Protein AF-A0A068YJ08-F1 (afdb_monomer_lite)

pLDDT: mean 81.08, std 16.93, range [32.81, 97.38]

Structure (mmCIF, N/CA/C/O backbone):
data_AF-A0A068YJ08-F1
#
_entry.id   AF-A0A068YJ08-F1
#
loop_
_atom_site.group_PDB
_atom_site.id
_atom_site.type_symbol
_atom_site.label_atom_id
_atom_site.label_alt_id
_atom_site.label_comp_id
_atom_site.label_asym_id
_atom_site.label_entity_id
_atom_site.label_seq_id
_atom_site.pdbx_PDB_ins_code
_atom_site.Cartn_x
_atom_site.Cartn_y
_atom_site.Cartn_z
_atom_site.occupancy
_atom_site.B_iso_or_equiv
_atom_site.auth_seq_id
_atom_site.auth_comp_id
_atom_site.auth_asym_id
_atom_site.auth_atom_id
_atom_site.pdbx_PDB_model_num
ATOM 1 N N . MET A 1 1 ? 74.959 -1.961 -56.468 1.00 39.06 1 MET A N 1
ATOM 2 C CA . MET A 1 1 ? 74.365 -3.214 -55.955 1.00 39.06 1 MET A CA 1
ATOM 3 C C . MET A 1 1 ? 72.930 -2.920 -55.552 1.00 39.06 1 MET A C 1
ATOM 5 O O . MET A 1 1 ? 72.727 -2.285 -54.530 1.00 39.06 1 MET A O 1
ATOM 9 N N . ALA A 1 2 ? 71.953 -3.295 -56.376 1.00 40.62 2 ALA A N 1
ATOM 10 C CA . ALA A 1 2 ? 70.537 -3.219 -56.024 1.00 40.62 2 ALA A CA 1
ATOM 11 C C . ALA A 1 2 ? 70.011 -4.655 -55.974 1.00 40.62 2 ALA A C 1
ATOM 13 O O . ALA A 1 2 ? 69.896 -5.314 -57.007 1.00 40.62 2 ALA A O 1
ATOM 14 N N . VAL A 1 3 ? 69.787 -5.169 -54.765 1.00 47.75 3 VAL A N 1
ATOM 15 C CA . VAL A 1 3 ? 69.161 -6.476 -54.558 1.00 47.75 3 VAL A CA 1
ATOM 16 C C . VAL A 1 3 ? 67.668 -6.282 -54.801 1.00 47.75 3 VAL A C 1
ATOM 18 O O . VAL A 1 3 ? 66.991 -5.590 -54.046 1.00 47.75 3 VAL A O 1
ATOM 21 N N . SER A 1 4 ? 67.183 -6.830 -55.914 1.00 45.44 4 SER A N 1
ATOM 22 C CA . SER A 1 4 ? 65.777 -6.793 -56.306 1.00 45.44 4 SER A CA 1
ATOM 23 C C . SER A 1 4 ? 64.930 -7.542 -55.276 1.00 45.44 4 SER A C 1
ATOM 25 O O . SER A 1 4 ? 64.995 -8.767 -55.170 1.00 45.44 4 SER A O 1
ATOM 27 N N . ALA A 1 5 ? 64.115 -6.805 -54.524 1.00 53.59 5 ALA A N 1
ATOM 28 C CA . ALA A 1 5 ? 63.034 -7.357 -53.722 1.00 53.59 5 ALA A CA 1
ATOM 29 C C . ALA A 1 5 ? 61.878 -7.763 -54.655 1.00 53.59 5 ALA A C 1
ATOM 31 O O . ALA A 1 5 ? 60.899 -7.043 -54.813 1.00 53.59 5 ALA A O 1
ATOM 32 N N . THR A 1 6 ? 62.006 -8.910 -55.322 1.00 50.06 6 THR A N 1
ATOM 33 C CA . THR A 1 6 ? 60.912 -9.540 -56.085 1.00 50.06 6 THR A CA 1
ATOM 34 C C . THR A 1 6 ? 60.656 -10.957 -55.590 1.00 50.06 6 THR A C 1
ATOM 36 O O . THR A 1 6 ? 60.576 -11.914 -56.350 1.00 50.06 6 THR A O 1
ATOM 39 N N . TYR A 1 7 ? 60.471 -11.092 -54.281 1.00 52.50 7 TYR A N 1
ATOM 40 C CA . TYR A 1 7 ? 59.723 -12.214 -53.733 1.00 52.50 7 TYR A CA 1
ATOM 41 C C . TYR A 1 7 ? 58.442 -11.658 -53.129 1.00 52.50 7 TYR A C 1
ATOM 43 O O . TYR A 1 7 ? 58.500 -10.806 -52.250 1.00 52.50 7 TYR A O 1
ATOM 51 N N . CYS A 1 8 ? 57.313 -12.177 -53.619 1.00 55.53 8 CYS A N 1
ATOM 52 C CA . CYS A 1 8 ? 55.936 -11.979 -53.154 1.00 55.53 8 CYS A CA 1
ATOM 53 C C . CYS A 1 8 ? 55.087 -11.085 -54.073 1.00 55.53 8 CYS A C 1
ATOM 55 O O . CYS A 1 8 ? 55.105 -9.869 -53.953 1.00 55.53 8 CYS A O 1
ATOM 57 N N . THR A 1 9 ? 54.352 -11.707 -55.012 1.00 59.88 9 THR A N 1
ATOM 58 C CA . THR A 1 9 ? 52.997 -11.303 -55.494 1.00 59.88 9 THR A CA 1
ATOM 59 C C . THR A 1 9 ? 52.553 -12.100 -56.738 1.00 59.88 9 THR A C 1
ATOM 61 O O . THR A 1 9 ? 52.100 -11.544 -57.734 1.00 59.88 9 THR A O 1
ATOM 64 N N . LYS A 1 10 ? 52.611 -13.440 -56.712 1.00 67.62 10 LYS A N 1
ATOM 65 C CA . LYS A 1 10 ? 51.926 -14.273 -57.729 1.00 67.62 10 LYS A CA 1
ATOM 66 C C . LYS A 1 10 ? 51.185 -15.452 -57.102 1.00 67.62 10 LYS A C 1
ATOM 68 O O . LYS A 1 10 ? 51.397 -16.602 -57.462 1.00 67.62 10 LYS A O 1
ATOM 73 N N . LEU A 1 11 ? 50.303 -15.164 -56.145 1.00 77.00 11 LEU A N 1
ATOM 74 C CA . LEU A 1 11 ? 49.307 -16.148 -55.716 1.00 77.00 11 LEU A CA 1
ATOM 75 C C . LEU A 1 11 ? 48.316 -16.394 -56.869 1.00 77.00 11 LEU A C 1
ATOM 77 O O . LEU A 1 11 ? 47.811 -15.410 -57.427 1.00 77.00 11 LEU A O 1
ATOM 81 N N . PRO A 1 12 ? 48.027 -17.659 -57.225 1.00 89.62 12 PRO A N 1
ATOM 82 C CA . PRO A 1 12 ? 47.014 -17.988 -58.218 1.00 89.62 12 PRO A CA 1
ATOM 83 C C . PRO A 1 12 ? 45.648 -17.395 -57.856 1.00 89.62 12 PRO A C 1
ATOM 85 O O . PRO A 1 12 ? 45.291 -17.298 -56.679 1.00 89.62 12 PRO A O 1
ATOM 88 N N . ASN A 1 13 ? 44.855 -17.036 -58.866 1.00 88.44 13 ASN A N 1
ATOM 89 C CA . ASN A 1 13 ? 43.558 -16.378 -58.664 1.00 88.44 13 ASN A CA 1
ATOM 90 C C . ASN A 1 13 ? 42.593 -17.202 -57.792 1.00 88.44 13 ASN A C 1
ATOM 92 O O . ASN A 1 13 ? 41.849 -16.618 -57.007 1.00 88.44 13 ASN A O 1
ATOM 96 N N . TYR A 1 14 ? 42.654 -18.539 -57.852 1.00 88.44 14 TYR A N 1
ATOM 97 C CA . TYR A 1 14 ? 41.832 -19.403 -56.998 1.00 88.44 14 TYR A CA 1
ATOM 98 C C . TYR A 1 14 ? 42.202 -19.278 -55.510 1.00 88.44 14 TYR A C 1
ATOM 100 O O . TYR A 1 14 ? 41.317 -19.281 -54.663 1.00 88.44 14 TYR A O 1
ATOM 108 N N . VAL A 1 15 ? 43.485 -19.082 -55.178 1.00 90.12 15 VAL A N 1
ATOM 109 C CA . VAL A 1 15 ? 43.927 -18.889 -53.786 1.00 90.12 15 VAL A CA 1
ATOM 110 C C . VAL A 1 15 ? 43.448 -17.540 -53.254 1.00 90.12 15 VAL A C 1
ATOM 112 O O . VAL A 1 15 ? 42.961 -17.458 -52.130 1.00 90.12 15 VAL A O 1
ATOM 115 N N . LYS A 1 16 ? 43.511 -16.487 -54.078 1.00 87.88 16 LYS A N 1
ATOM 116 C CA . LYS A 1 16 ? 42.969 -15.164 -53.723 1.00 87.88 16 LYS A CA 1
ATOM 117 C C . LYS A 1 16 ? 41.456 -15.217 -53.483 1.00 87.88 16 LYS A C 1
ATOM 119 O O . LYS A 1 16 ? 40.979 -14.615 -52.526 1.00 87.88 16 LYS A O 1
ATOM 124 N N . LEU A 1 17 ? 40.722 -15.965 -54.311 1.00 90.94 17 LEU A N 1
ATOM 125 C CA . LEU A 1 17 ? 39.280 -16.165 -54.156 1.00 90.94 17 LEU A CA 1
ATOM 126 C C . LEU A 1 17 ? 38.943 -16.923 -52.863 1.00 90.94 17 LEU A C 1
ATOM 128 O O . LEU A 1 17 ? 38.042 -16.515 -52.138 1.00 90.94 17 LEU A O 1
ATOM 132 N N . ILE A 1 18 ? 39.694 -17.980 -52.539 1.00 93.31 18 ILE A N 1
ATOM 133 C CA . ILE A 1 18 ? 39.517 -18.744 -51.293 1.00 93.31 18 ILE A CA 1
ATOM 134 C C . ILE A 1 18 ? 39.750 -17.855 -50.065 1.00 93.31 18 ILE A C 1
ATOM 136 O O . ILE A 1 18 ? 38.944 -17.875 -49.137 1.00 93.31 18 ILE A O 1
ATOM 140 N N . LEU A 1 19 ? 40.810 -17.041 -50.063 1.00 90.56 19 LEU A N 1
ATOM 141 C CA . LEU A 1 19 ? 41.100 -16.121 -48.959 1.00 90.56 19 LEU A CA 1
ATOM 142 C C . LEU A 1 19 ? 40.015 -15.045 -48.798 1.00 90.56 19 LEU A C 1
ATOM 144 O O . LEU A 1 19 ? 39.627 -14.738 -47.672 1.00 90.56 19 LEU A O 1
ATOM 148 N N . LEU A 1 20 ? 39.482 -14.517 -49.905 1.00 91.94 20 LEU A N 1
ATOM 149 C CA . LEU A 1 20 ? 38.362 -13.574 -49.877 1.00 91.94 20 LEU A CA 1
ATOM 150 C C . LEU A 1 20 ? 37.112 -14.221 -49.259 1.00 91.94 20 LEU A C 1
ATOM 152 O O . LEU A 1 20 ? 36.508 -13.648 -48.355 1.00 91.94 20 LEU A O 1
ATOM 156 N N . LEU A 1 21 ? 36.757 -15.434 -49.692 1.00 94.81 21 LEU A N 1
ATOM 157 C CA . LEU A 1 21 ? 35.603 -16.166 -49.164 1.00 94.81 21 LEU A CA 1
ATOM 158 C C . LEU A 1 21 ? 35.763 -16.489 -47.674 1.00 94.81 21 LEU A C 1
ATOM 160 O O . LEU A 1 21 ? 34.832 -16.265 -46.905 1.00 94.81 21 LEU A O 1
ATOM 164 N N . LEU A 1 22 ? 36.948 -16.932 -47.243 1.00 94.00 22 LEU A N 1
ATOM 165 C CA . LEU A 1 22 ? 37.255 -17.157 -45.827 1.00 94.00 22 LEU A CA 1
ATOM 166 C C . LEU A 1 22 ? 37.113 -15.872 -45.006 1.00 94.00 22 LEU A C 1
ATOM 168 O O . LEU A 1 22 ? 36.500 -15.900 -43.942 1.00 94.00 22 LEU A O 1
ATOM 172 N N . SER A 1 23 ? 37.611 -14.739 -45.512 1.00 91.69 23 SER A N 1
ATOM 173 C CA . SER A 1 23 ? 37.460 -13.450 -44.826 1.00 91.69 23 SER A CA 1
ATOM 174 C C . SER A 1 23 ? 35.992 -13.040 -44.679 1.00 91.69 23 SER A C 1
ATOM 176 O O . SER A 1 23 ? 35.595 -12.548 -43.625 1.00 91.69 23 SER A O 1
ATOM 178 N N . PHE A 1 24 ? 35.162 -13.323 -45.689 1.00 94.81 24 PHE A N 1
ATOM 179 C CA . PHE A 1 24 ? 33.730 -13.040 -45.650 1.00 94.81 24 PHE A CA 1
ATOM 180 C C . PHE A 1 24 ? 32.997 -13.953 -44.662 1.00 94.81 24 PHE A C 1
ATOM 182 O O . PHE A 1 24 ? 32.157 -13.479 -43.903 1.00 94.81 24 PHE A O 1
ATOM 189 N N . VAL A 1 25 ? 33.353 -15.240 -44.602 1.00 95.31 25 VAL A N 1
ATOM 190 C CA . VAL A 1 25 ? 32.798 -16.185 -43.618 1.00 95.31 25 VAL A CA 1
ATOM 191 C C . VAL A 1 25 ? 33.154 -15.765 -42.193 1.00 95.31 25 VAL A C 1
ATOM 193 O O . VAL A 1 25 ? 32.267 -15.717 -41.344 1.00 95.31 25 VAL A O 1
ATOM 196 N N . VAL A 1 26 ? 34.412 -15.397 -41.931 1.00 92.69 26 VAL A N 1
ATOM 197 C CA . VAL A 1 26 ? 34.835 -14.896 -40.611 1.00 92.69 26 VAL A CA 1
ATOM 198 C C . VAL A 1 26 ? 34.099 -13.601 -40.265 1.00 92.69 26 VAL A C 1
ATOM 200 O O . VAL A 1 26 ? 33.603 -13.458 -39.151 1.00 92.69 26 VAL A O 1
ATOM 203 N N . MET A 1 27 ? 33.950 -12.679 -41.219 1.00 92.75 27 MET A N 1
ATOM 204 C CA . MET A 1 27 ? 33.190 -11.444 -41.013 1.00 92.75 27 MET A CA 1
ATOM 205 C C . MET A 1 27 ? 31.717 -11.730 -40.683 1.00 92.75 27 MET A C 1
ATOM 207 O O . MET A 1 27 ? 31.185 -11.151 -39.739 1.00 92.75 27 MET A O 1
ATOM 211 N N . LEU A 1 28 ? 31.064 -12.651 -41.398 1.00 93.12 28 LEU A N 1
ATOM 212 C CA . LEU A 1 28 ? 29.686 -13.061 -41.114 1.00 93.12 28 LEU A CA 1
ATOM 213 C C . LEU A 1 28 ? 29.549 -13.740 -39.747 1.00 93.12 28 LEU A C 1
ATOM 215 O O . LEU A 1 28 ? 28.586 -13.470 -39.032 1.00 93.12 28 LEU A O 1
ATOM 219 N N . GLN A 1 29 ? 30.510 -14.582 -39.358 1.00 90.56 29 GLN A N 1
ATOM 220 C CA . GLN A 1 29 ? 30.542 -15.204 -38.031 1.00 90.56 29 GLN A CA 1
ATOM 221 C C . GLN A 1 29 ? 30.701 -14.159 -36.924 1.00 90.56 29 GLN A C 1
ATOM 223 O O . GLN A 1 29 ? 30.004 -14.243 -35.916 1.00 90.56 29 GLN A O 1
ATOM 228 N N . MET A 1 30 ? 31.547 -13.146 -37.128 1.00 85.50 30 MET A N 1
ATOM 229 C CA . MET A 1 30 ? 31.708 -12.037 -36.185 1.00 85.50 30 MET A CA 1
ATOM 230 C C . MET A 1 30 ? 30.434 -11.195 -36.097 1.00 85.50 30 MET A C 1
ATOM 232 O O . MET A 1 30 ? 29.962 -10.934 -34.996 1.00 85.50 30 MET A O 1
ATOM 236 N N . ILE A 1 31 ? 29.814 -10.834 -37.226 1.00 86.75 31 ILE A N 1
ATOM 237 C CA . ILE A 1 31 ? 28.528 -10.115 -37.241 1.00 86.75 31 ILE A CA 1
ATOM 238 C C . ILE A 1 31 ? 27.458 -10.920 -36.496 1.00 86.75 31 ILE A C 1
ATOM 240 O O . ILE A 1 31 ? 26.755 -10.370 -35.651 1.00 86.75 31 ILE A O 1
ATOM 244 N N . TRP A 1 32 ? 27.354 -12.225 -36.757 1.00 84.44 32 TRP A N 1
ATOM 245 C CA . TRP A 1 32 ? 26.413 -13.097 -36.059 1.00 84.44 32 TRP A CA 1
ATOM 246 C C . TRP A 1 32 ? 26.703 -13.147 -34.553 1.00 84.44 32 TRP A C 1
ATOM 248 O O . TRP A 1 32 ? 25.793 -12.918 -33.758 1.00 84.44 32 TRP A O 1
ATOM 258 N N . PHE A 1 33 ? 27.961 -13.348 -34.156 1.00 82.56 33 PHE A N 1
ATOM 259 C CA . PHE A 1 33 ? 28.388 -13.384 -32.757 1.00 82.56 33 PHE A CA 1
ATOM 260 C C . PHE A 1 33 ? 28.071 -12.072 -32.023 1.00 82.56 33 PHE A C 1
ATOM 262 O O . PHE A 1 33 ? 27.386 -12.095 -31.001 1.00 82.56 33 PHE A O 1
ATOM 269 N N . TYR A 1 34 ? 28.462 -10.922 -32.581 1.00 76.88 34 TYR A N 1
ATOM 270 C CA . TYR A 1 34 ? 28.183 -9.610 -31.989 1.00 76.88 34 TYR A CA 1
ATOM 271 C C . TYR A 1 34 ? 26.687 -9.275 -31.984 1.00 76.88 34 TYR A C 1
ATOM 273 O O . TYR A 1 34 ? 26.193 -8.719 -31.003 1.00 76.88 34 TYR A O 1
ATOM 281 N N . SER A 1 35 ? 25.937 -9.667 -33.021 1.00 76.62 35 SER A N 1
ATOM 282 C CA . SER A 1 35 ? 24.478 -9.488 -33.047 1.00 76.62 35 SER A CA 1
ATOM 283 C C . SER A 1 35 ? 23.780 -10.308 -31.958 1.00 76.62 35 SER A C 1
ATOM 285 O O . SER A 1 35 ? 22.837 -9.827 -31.332 1.00 76.62 35 SER A O 1
ATOM 287 N N . LYS A 1 36 ? 24.264 -11.524 -31.676 1.00 74.62 36 LYS A N 1
ATOM 288 C CA . LYS A 1 36 ? 23.731 -12.380 -30.613 1.00 74.62 36 LYS A CA 1
ATOM 289 C C . LYS A 1 36 ? 24.132 -11.884 -29.231 1.00 74.62 36 LYS A C 1
ATOM 291 O O . LYS A 1 36 ? 23.287 -11.875 -28.343 1.00 74.62 36 LYS A O 1
ATOM 296 N N . GLN A 1 37 ? 25.369 -11.433 -29.049 1.00 69.44 37 GLN A N 1
ATOM 297 C CA . GLN A 1 37 ? 25.843 -10.952 -27.755 1.00 69.44 37 GLN A CA 1
ATOM 298 C C . GLN A 1 37 ? 25.168 -9.634 -27.347 1.00 69.44 37 GLN A C 1
ATOM 300 O O . GLN A 1 37 ? 24.713 -9.522 -26.212 1.00 69.44 37 GLN A O 1
ATOM 305 N N . GLY A 1 38 ? 25.008 -8.683 -28.277 1.00 63.38 38 GLY A N 1
ATOM 306 C CA . GLY A 1 38 ? 24.277 -7.435 -28.024 1.00 63.38 38 GLY A CA 1
ATOM 307 C C . GLY A 1 38 ? 22.784 -7.654 -27.756 1.00 63.38 38 GLY A C 1
ATOM 308 O O . GLY A 1 38 ? 22.226 -7.045 -26.847 1.00 63.38 38 GLY A O 1
ATOM 309 N N . PHE A 1 39 ? 22.143 -8.569 -28.490 1.00 60.22 39 PHE A N 1
ATOM 310 C CA . PHE A 1 39 ? 20.734 -8.913 -28.280 1.00 60.22 39 PHE A CA 1
ATOM 311 C C . PHE A 1 39 ? 20.490 -9.608 -26.934 1.00 60.22 39 PHE A C 1
ATOM 313 O O . PHE A 1 39 ? 19.543 -9.263 -26.232 1.00 60.22 39 PHE A O 1
ATOM 320 N N . MET A 1 40 ? 21.352 -10.553 -26.544 1.00 60.38 40 MET A N 1
ATOM 321 C CA . MET A 1 40 ? 21.227 -11.230 -25.251 1.00 60.38 40 MET A CA 1
ATOM 322 C C . MET A 1 40 ? 21.489 -10.269 -24.092 1.00 60.38 40 MET A C 1
ATOM 324 O O . MET A 1 40 ? 20.697 -10.240 -23.158 1.00 60.38 40 MET A O 1
ATOM 328 N N . ALA A 1 41 ? 22.532 -9.435 -24.168 1.00 59.44 41 ALA A N 1
ATOM 329 C CA . ALA A 1 41 ? 22.812 -8.435 -23.137 1.00 59.44 41 ALA A CA 1
ATOM 330 C C . ALA A 1 41 ? 21.629 -7.471 -22.934 1.00 59.44 41 ALA A C 1
ATOM 332 O O . ALA A 1 41 ? 21.221 -7.248 -21.802 1.00 59.44 41 ALA A O 1
ATOM 333 N N . LEU A 1 42 ? 21.015 -6.983 -24.018 1.00 58.72 42 LEU A N 1
ATOM 334 C CA . LEU A 1 42 ? 19.837 -6.115 -23.943 1.00 58.72 42 LEU A CA 1
ATOM 335 C C . LEU A 1 42 ? 18.624 -6.825 -23.313 1.00 58.72 42 LEU A C 1
ATOM 337 O O . LEU A 1 42 ? 17.898 -6.227 -22.523 1.00 58.72 42 LEU A O 1
ATOM 341 N N . ILE A 1 43 ? 18.382 -8.095 -23.649 1.00 59.31 43 ILE A N 1
ATOM 342 C CA . ILE A 1 43 ? 17.249 -8.854 -23.098 1.00 59.31 43 ILE A CA 1
ATOM 343 C C . ILE A 1 43 ? 17.447 -9.164 -21.616 1.00 59.31 43 ILE A C 1
ATOM 345 O O . ILE A 1 43 ? 16.519 -8.962 -20.838 1.00 59.31 43 ILE A O 1
ATOM 349 N N . PHE A 1 44 ? 18.629 -9.631 -21.211 1.00 57.62 44 PHE A N 1
ATOM 350 C CA . PHE A 1 44 ? 18.880 -9.970 -19.810 1.00 57.62 44 PHE A CA 1
ATOM 351 C C . PHE A 1 44 ? 18.891 -8.723 -18.915 1.00 57.62 44 PHE A C 1
ATOM 353 O O . PHE A 1 44 ? 18.274 -8.753 -17.855 1.00 57.62 44 PHE A O 1
ATOM 360 N N . ASP A 1 45 ? 19.482 -7.614 -19.370 1.00 57.19 45 ASP A N 1
ATOM 361 C CA . ASP A 1 45 ? 19.529 -6.354 -18.613 1.00 57.19 45 ASP A CA 1
ATOM 362 C C . ASP A 1 45 ? 18.133 -5.716 -18.474 1.00 57.19 45 ASP A C 1
ATOM 364 O O . ASP A 1 45 ? 17.720 -5.290 -17.396 1.00 57.19 45 ASP A O 1
ATOM 368 N N . THR A 1 46 ? 17.324 -5.738 -19.541 1.00 55.62 46 THR A N 1
ATOM 369 C CA . THR A 1 46 ? 15.954 -5.194 -19.480 1.00 55.62 46 THR A CA 1
ATOM 370 C C . THR A 1 46 ? 14.973 -6.080 -18.716 1.00 55.62 46 THR A C 1
ATOM 372 O O . THR A 1 46 ? 13.998 -5.558 -18.174 1.00 55.62 46 THR A O 1
ATOM 375 N N . HIS A 1 47 ? 15.192 -7.397 -18.670 1.00 54.56 47 HIS A N 1
ATOM 376 C CA . HIS A 1 47 ? 14.341 -8.323 -17.924 1.00 54.56 47 HIS A CA 1
ATOM 377 C C . HIS A 1 47 ? 14.617 -8.255 -16.416 1.00 54.56 47 HIS A C 1
ATOM 379 O O . HIS A 1 47 ? 13.674 -8.220 -15.628 1.00 54.56 47 HIS A O 1
ATOM 385 N N . ASP A 1 48 ? 15.887 -8.181 -16.013 1.00 59.56 48 ASP A N 1
ATOM 386 C CA . ASP A 1 48 ? 16.279 -8.111 -14.601 1.00 59.56 48 ASP A CA 1
ATOM 387 C C . ASP A 1 48 ? 15.881 -6.764 -13.968 1.00 59.56 48 ASP A C 1
ATOM 389 O O . ASP A 1 48 ? 15.257 -6.721 -12.906 1.00 59.56 48 ASP A O 1
ATOM 393 N N . GLN A 1 49 ? 16.097 -5.647 -14.678 1.00 62.16 49 GLN A N 1
ATOM 394 C CA . GLN A 1 49 ? 15.715 -4.325 -14.166 1.00 62.16 49 GLN A CA 1
ATOM 395 C C . GLN A 1 49 ? 14.203 -4.075 -14.124 1.00 62.16 49 GLN A C 1
ATOM 397 O O . GLN A 1 49 ? 13.730 -3.352 -13.247 1.00 62.16 49 GLN A O 1
ATOM 402 N N . LYS A 1 50 ? 13.412 -4.645 -15.044 1.00 63.25 50 LYS A N 1
ATOM 403 C CA . LYS A 1 50 ? 11.949 -4.452 -15.025 1.00 63.25 50 LYS A CA 1
ATOM 404 C C . LYS A 1 50 ? 11.282 -5.157 -13.852 1.00 63.25 50 LYS A C 1
ATOM 406 O O . LYS A 1 50 ? 10.335 -4.615 -13.291 1.00 63.25 50 LYS A O 1
ATOM 411 N N . ASN A 1 51 ? 11.781 -6.329 -13.470 1.00 69.56 51 ASN A N 1
ATOM 412 C CA . ASN A 1 51 ? 11.204 -7.101 -12.372 1.00 69.56 51 ASN A CA 1
ATOM 413 C C . ASN A 1 51 ? 11.587 -6.539 -10.997 1.00 69.56 51 ASN A C 1
ATOM 415 O O . ASN A 1 51 ? 10.868 -6.764 -10.030 1.00 69.56 51 ASN A O 1
ATOM 419 N N . ALA A 1 52 ? 12.662 -5.750 -10.914 1.00 76.19 52 ALA A N 1
ATOM 420 C CA . ALA A 1 52 ? 13.149 -5.142 -9.677 1.00 76.19 52 ALA A CA 1
ATOM 421 C C . ALA A 1 52 ? 12.111 -4.266 -8.944 1.00 76.19 52 ALA A C 1
ATOM 423 O O . ALA A 1 52 ? 12.167 -4.144 -7.721 1.00 76.19 52 ALA A O 1
ATOM 424 N N . TYR A 1 53 ? 11.168 -3.667 -9.681 1.00 80.88 53 TYR A N 1
ATOM 425 C CA . TYR A 1 53 ? 10.129 -2.779 -9.140 1.00 80.88 53 TYR A CA 1
ATOM 426 C C . TYR A 1 53 ? 8.732 -3.409 -9.116 1.00 80.88 53 TYR A C 1
ATOM 428 O O . TYR A 1 53 ? 7.777 -2.758 -8.690 1.00 80.88 53 TYR A O 1
ATOM 436 N N . LEU A 1 54 ? 8.592 -4.648 -9.593 1.00 84.62 54 LEU A N 1
ATOM 437 C CA . LEU A 1 54 ? 7.326 -5.369 -9.566 1.00 84.62 54 LEU A CA 1
ATOM 438 C C . LEU A 1 54 ? 7.176 -6.116 -8.242 1.00 84.62 54 LEU A C 1
ATOM 440 O O . LEU A 1 54 ? 8.140 -6.619 -7.668 1.00 84.62 54 LEU A O 1
ATOM 444 N N . VAL A 1 55 ? 5.936 -6.199 -7.769 1.00 87.69 55 VAL A N 1
ATOM 445 C CA . VAL A 1 55 ? 5.578 -7.086 -6.665 1.00 87.69 55 VAL A CA 1
ATOM 446 C C . VAL A 1 55 ? 5.225 -8.433 -7.268 1.00 87.69 55 VAL A C 1
ATOM 448 O O . VAL A 1 55 ? 4.308 -8.527 -8.082 1.00 87.69 55 VAL A O 1
ATOM 451 N N . MET A 1 56 ? 5.966 -9.468 -6.891 1.00 85.94 56 MET A N 1
ATOM 452 C CA . MET A 1 56 ? 5.726 -10.816 -7.393 1.00 85.94 56 MET A CA 1
ATOM 453 C C . MET A 1 56 ? 4.667 -11.522 -6.523 1.00 85.94 56 MET A C 1
ATOM 455 O O . MET A 1 56 ? 4.713 -11.369 -5.300 1.00 85.94 56 MET A O 1
ATOM 459 N N . PRO A 1 57 ? 3.748 -12.323 -7.101 1.00 79.88 57 PRO A N 1
ATOM 460 C CA . PRO A 1 57 ? 2.623 -12.917 -6.365 1.00 79.88 57 PRO A CA 1
ATOM 461 C C . PRO A 1 57 ? 3.019 -13.741 -5.127 1.00 79.88 57 PRO A C 1
ATOM 463 O O . PRO A 1 57 ? 2.426 -13.595 -4.061 1.00 79.88 57 PRO A O 1
ATOM 466 N N . ASP A 1 58 ? 4.041 -14.596 -5.240 1.00 77.94 58 ASP A N 1
ATOM 467 C CA . ASP A 1 58 ? 4.482 -15.472 -4.143 1.00 77.94 58 ASP A CA 1
ATOM 468 C C . ASP A 1 58 ? 5.703 -14.933 -3.377 1.00 77.94 58 ASP A C 1
ATOM 470 O O . ASP A 1 58 ? 5.923 -15.313 -2.227 1.00 77.94 58 ASP A O 1
ATOM 474 N N . GLU A 1 59 ? 6.493 -14.050 -3.991 1.00 83.88 59 GLU A N 1
ATOM 475 C CA . GLU A 1 59 ? 7.765 -13.568 -3.427 1.00 83.88 59 GLU A CA 1
ATOM 476 C C . GLU A 1 59 ? 7.627 -12.189 -2.762 1.00 83.88 59 GLU A C 1
ATOM 478 O O . GLU A 1 59 ? 8.384 -11.859 -1.850 1.00 83.88 59 GLU A O 1
ATOM 483 N N . GLY A 1 60 ? 6.624 -11.399 -3.158 1.00 84.88 60 GLY A N 1
ATOM 484 C CA . GLY A 1 60 ? 6.422 -10.038 -2.672 1.00 84.88 60 GLY A CA 1
ATOM 485 C C . GLY A 1 60 ? 7.376 -9.016 -3.312 1.00 84.88 60 GLY A C 1
ATOM 486 O O . GLY A 1 60 ? 7.909 -9.251 -4.398 1.00 84.88 60 GLY A O 1
ATOM 487 N N . PRO A 1 61 ? 7.541 -7.832 -2.692 1.00 85.38 61 PRO A N 1
ATOM 488 C CA . PRO A 1 61 ? 8.418 -6.785 -3.208 1.00 85.38 61 PRO A CA 1
ATOM 489 C C . PRO A 1 61 ? 9.898 -7.109 -2.963 1.00 85.38 61 PRO A C 1
ATOM 491 O O . PRO A 1 61 ? 10.289 -7.497 -1.859 1.00 85.38 61 PRO A O 1
ATOM 494 N N . ASN A 1 62 ? 10.755 -6.841 -3.950 1.00 87.31 62 ASN A N 1
ATOM 495 C CA . ASN A 1 62 ? 12.203 -6.918 -3.764 1.00 87.31 62 ASN A CA 1
ATOM 496 C C . ASN A 1 62 ? 12.743 -5.651 -3.078 1.00 87.31 62 ASN A C 1
ATOM 498 O O . ASN A 1 62 ? 13.199 -4.711 -3.727 1.00 87.31 62 ASN A O 1
ATOM 502 N N . LEU A 1 63 ? 12.740 -5.645 -1.743 1.00 84.62 63 LEU A N 1
ATOM 503 C CA . LEU A 1 63 ? 13.198 -4.498 -0.949 1.00 84.62 63 LEU A CA 1
ATOM 504 C C . LEU A 1 63 ? 14.674 -4.134 -1.177 1.00 84.62 63 LEU A C 1
ATOM 506 O O . LEU A 1 63 ? 15.047 -2.984 -0.969 1.00 84.62 63 LEU A O 1
ATOM 510 N N . SER A 1 64 ? 15.511 -5.086 -1.602 1.00 86.25 64 SER A N 1
ATOM 511 C CA . SER A 1 64 ? 16.938 -4.832 -1.852 1.00 86.25 64 SER A CA 1
ATOM 512 C C . SER A 1 64 ? 17.189 -4.023 -3.125 1.00 86.25 64 SER A C 1
ATOM 514 O O . SER A 1 64 ? 18.197 -3.326 -3.224 1.00 86.25 64 SER A O 1
ATOM 516 N N . SER A 1 65 ? 16.255 -4.084 -4.074 1.00 84.19 65 SER A N 1
ATOM 517 C CA . SER A 1 65 ? 16.302 -3.323 -5.320 1.00 84.19 65 SER A CA 1
ATOM 518 C C . SER A 1 65 ? 15.664 -1.937 -5.207 1.00 84.19 65 SER A C 1
ATOM 520 O O . SER A 1 65 ? 15.836 -1.107 -6.102 1.00 84.19 65 SER A O 1
ATOM 522 N N . LEU A 1 66 ? 14.926 -1.667 -4.125 1.00 82.19 66 LEU A N 1
ATOM 523 C CA . LEU A 1 66 ? 14.264 -0.384 -3.917 1.00 82.19 66 LEU A CA 1
ATOM 524 C C . LEU A 1 66 ? 15.235 0.658 -3.339 1.00 82.19 66 LEU A C 1
ATOM 526 O O . LEU A 1 66 ? 16.084 0.333 -2.505 1.00 82.19 66 LEU A O 1
ATOM 530 N N . PRO A 1 67 ? 15.107 1.937 -3.737 1.00 81.38 67 PRO A N 1
ATOM 531 C CA . PRO A 1 67 ? 15.895 3.002 -3.139 1.00 81.38 67 PRO A CA 1
ATOM 532 C C . PRO A 1 67 ? 15.576 3.123 -1.645 1.00 81.38 67 PRO A C 1
ATOM 534 O O . PRO A 1 67 ? 14.414 3.087 -1.233 1.00 81.38 67 PRO A O 1
ATOM 537 N N . ASN A 1 68 ? 16.607 3.321 -0.822 1.00 82.94 68 ASN A N 1
ATOM 538 C CA . ASN A 1 68 ? 16.417 3.562 0.603 1.00 82.94 68 ASN A CA 1
ATOM 539 C C . ASN A 1 68 ? 15.805 4.953 0.820 1.00 82.94 68 ASN A C 1
ATOM 541 O O . ASN A 1 68 ? 16.521 5.953 0.891 1.00 82.94 68 ASN A O 1
ATOM 545 N N . LEU A 1 69 ? 14.482 5.019 0.957 1.00 78.19 69 LEU A N 1
ATOM 546 C CA . LEU A 1 69 ? 13.760 6.280 1.136 1.00 78.19 69 LEU A CA 1
ATOM 547 C C . LEU A 1 69 ? 14.179 7.056 2.393 1.00 78.19 69 LEU A C 1
ATOM 549 O O . LEU A 1 69 ? 14.077 8.279 2.389 1.00 78.19 69 LEU A O 1
ATOM 553 N N . ALA A 1 70 ? 14.719 6.389 3.422 1.00 78.31 70 ALA A N 1
ATOM 554 C CA . ALA A 1 70 ? 15.237 7.052 4.622 1.00 78.31 70 ALA A CA 1
ATOM 555 C C . ALA A 1 70 ? 16.504 7.884 4.354 1.00 78.31 70 ALA A C 1
ATOM 557 O O . ALA A 1 70 ? 16.891 8.704 5.182 1.00 78.31 70 ALA A O 1
ATOM 558 N N . SER A 1 71 ? 17.164 7.672 3.212 1.00 81.12 71 SER A N 1
ATOM 559 C CA . SER A 1 71 ? 18.317 8.475 2.792 1.00 81.12 71 SER A CA 1
ATOM 560 C C . SER A 1 71 ? 17.925 9.768 2.071 1.00 81.12 71 SER A C 1
ATOM 562 O O . SER A 1 71 ? 18.776 10.629 1.849 1.00 81.12 71 SER A O 1
ATOM 564 N N . ILE A 1 72 ? 16.648 9.921 1.709 1.00 81.88 72 ILE A N 1
ATOM 565 C CA . ILE A 1 72 ? 16.139 11.100 1.015 1.00 81.88 72 ILE A CA 1
ATOM 566 C C . ILE A 1 72 ? 15.603 12.085 2.058 1.00 81.88 72 ILE A C 1
ATOM 568 O O . ILE A 1 72 ? 14.818 11.722 2.932 1.00 81.88 72 ILE A O 1
ATOM 572 N N . SER A 1 73 ? 16.041 13.342 1.974 1.00 80.25 73 SER A N 1
ATOM 573 C CA . SER A 1 73 ? 15.562 14.411 2.853 1.00 80.25 73 SER A CA 1
ATOM 574 C C . SER A 1 73 ? 14.172 14.862 2.412 1.00 80.25 73 SER A C 1
ATOM 576 O O . SER A 1 73 ? 14.025 15.495 1.364 1.00 80.25 73 SER A O 1
ATOM 578 N N . TRP A 1 74 ? 13.161 14.541 3.216 1.00 73.38 74 TRP A N 1
ATOM 579 C CA . TRP A 1 74 ? 11.781 14.957 2.988 1.00 73.38 74 TRP A CA 1
ATOM 580 C C . TRP A 1 74 ? 11.402 16.124 3.902 1.00 73.38 74 TRP A C 1
ATOM 582 O O . TRP A 1 74 ? 11.908 16.224 5.024 1.00 73.38 74 TRP A O 1
ATOM 592 N N . PRO A 1 75 ? 10.491 17.013 3.469 1.00 72.81 75 PRO A N 1
ATOM 593 C CA . PRO A 1 75 ? 9.874 17.966 4.375 1.00 72.81 75 PRO A CA 1
ATOM 594 C C . PRO A 1 75 ? 9.052 17.193 5.415 1.00 72.81 75 PRO A C 1
ATOM 596 O O . PRO A 1 75 ? 7.923 16.782 5.163 1.00 72.81 75 PRO A O 1
ATOM 599 N N . HIS A 1 76 ? 9.631 16.968 6.594 1.00 66.62 76 HIS A N 1
ATOM 600 C CA . HIS A 1 76 ? 8.927 16.320 7.692 1.00 66.62 76 HIS A CA 1
ATOM 601 C C . HIS A 1 76 ? 7.959 17.309 8.334 1.00 66.62 76 HIS A C 1
ATOM 603 O O . HIS A 1 76 ? 8.362 18.277 8.984 1.00 66.62 76 HIS A O 1
ATOM 609 N N . HIS A 1 77 ? 6.666 17.057 8.165 1.00 68.75 77 HIS A N 1
ATOM 610 C CA . HIS A 1 77 ? 5.631 17.838 8.821 1.00 68.75 77 HIS A CA 1
ATOM 611 C C . HIS A 1 77 ? 5.479 17.367 10.270 1.00 68.75 77 HIS A C 1
ATOM 613 O O . HIS A 1 77 ? 5.126 16.218 10.540 1.00 68.75 77 HIS A O 1
ATOM 619 N N . SER A 1 78 ? 5.736 18.255 11.233 1.00 75.88 78 SER A N 1
ATOM 620 C CA . SER A 1 78 ? 5.443 17.969 12.635 1.00 75.88 78 SER A CA 1
ATOM 621 C C . SER A 1 78 ? 3.929 17.865 12.825 1.00 75.88 78 SER A C 1
ATOM 623 O O . SER A 1 78 ? 3.188 18.831 12.648 1.00 75.88 78 SER A O 1
ATOM 625 N N . ARG A 1 79 ? 3.450 16.668 13.180 1.00 82.94 79 ARG A N 1
ATOM 626 C CA . ARG A 1 79 ? 2.023 16.444 13.439 1.00 82.94 79 ARG A CA 1
ATOM 627 C C . ARG A 1 79 ? 1.667 16.907 14.850 1.00 82.94 79 ARG A C 1
ATOM 629 O O . ARG A 1 79 ? 2.380 16.564 15.802 1.00 82.94 79 ARG A O 1
ATOM 636 N N . PRO A 1 80 ? 0.571 17.659 15.021 1.00 81.94 80 PRO A N 1
ATOM 637 C CA . PRO A 1 80 ? 0.167 18.127 16.332 1.00 81.94 80 PRO A CA 1
ATOM 638 C C . PRO A 1 80 ? -0.243 16.946 17.218 1.00 81.94 80 PRO A C 1
ATOM 640 O O . PRO A 1 80 ? -0.748 15.918 16.761 1.00 81.94 80 PRO A O 1
ATOM 643 N N . ASN A 1 81 ? -0.041 17.089 18.522 1.00 81.06 81 ASN A N 1
ATOM 644 C CA . ASN A 1 81 ? -0.457 16.087 19.496 1.00 81.06 81 ASN A CA 1
ATOM 645 C C . ASN A 1 81 ? -1.719 16.563 20.224 1.00 81.06 81 ASN A C 1
ATOM 647 O O . ASN A 1 81 ? -1.651 16.999 21.371 1.00 81.06 81 ASN A O 1
ATOM 651 N N . PHE A 1 82 ? -2.865 16.540 19.535 1.00 78.00 82 PHE A N 1
ATOM 652 C CA . PHE A 1 82 ? -4.166 16.839 20.140 1.00 78.00 82 PHE A CA 1
ATOM 653 C C . PHE A 1 82 ? -5.015 15.576 20.297 1.00 78.00 82 PHE A C 1
ATOM 655 O O . PHE A 1 82 ? -4.952 14.645 19.493 1.00 78.00 82 PHE A O 1
ATOM 662 N N . THR A 1 83 ? -5.847 15.564 21.338 1.00 63.56 83 THR A N 1
ATOM 663 C CA . THR A 1 83 ? -6.663 14.405 21.721 1.00 63.56 83 THR A CA 1
ATOM 664 C C . THR A 1 83 ? -8.087 14.432 21.170 1.00 63.56 83 THR A C 1
ATOM 666 O O . THR A 1 83 ? -8.734 13.388 21.181 1.00 63.56 83 THR A O 1
ATOM 669 N N . ARG A 1 84 ? -8.622 15.582 20.713 1.00 59.00 84 ARG A N 1
ATOM 670 C CA . ARG A 1 84 ? -10.041 15.631 20.291 1.00 59.00 84 ARG A CA 1
ATOM 671 C C . ARG A 1 84 ? -10.521 16.762 19.375 1.00 59.00 84 ARG A C 1
ATOM 673 O O . ARG A 1 84 ? -11.530 16.565 18.709 1.00 59.00 84 ARG A O 1
ATOM 680 N N . ARG A 1 85 ? -9.879 17.933 19.347 1.00 59.22 85 ARG A N 1
ATOM 681 C CA . ARG A 1 85 ? -10.253 19.035 18.440 1.00 59.22 85 ARG A CA 1
ATOM 682 C C . ARG A 1 85 ? -9.019 19.552 17.728 1.00 59.22 85 ARG A C 1
ATOM 684 O O . ARG A 1 85 ? -8.122 20.083 18.377 1.00 59.22 85 ARG A O 1
ATOM 691 N N . SER A 1 86 ? -9.006 19.398 16.414 1.00 61.09 86 SER A N 1
ATOM 692 C CA . SER A 1 86 ? -8.129 20.165 15.550 1.00 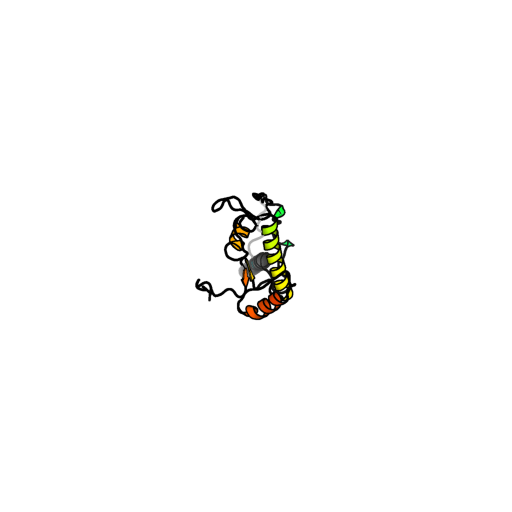61.09 86 SER A CA 1
ATOM 693 C C . SER A 1 86 ? -8.625 21.615 15.519 1.00 61.09 86 SER A C 1
ATOM 695 O O . SER A 1 86 ? -9.828 21.880 15.465 1.00 61.09 86 SER A O 1
ATOM 697 N N . VAL A 1 87 ? -7.697 22.561 15.625 1.00 62.53 87 VAL A N 1
ATOM 698 C CA . VAL A 1 87 ? -7.968 23.995 15.484 1.00 62.53 87 VAL A CA 1
ATOM 699 C C . VAL A 1 87 ? -7.291 24.409 14.184 1.00 62.53 87 VAL A C 1
ATOM 701 O O . VAL A 1 87 ? -6.069 24.381 14.107 1.00 62.53 87 VAL A O 1
ATOM 704 N N . GLY A 1 88 ? -8.075 24.691 13.146 1.00 67.44 88 GLY A N 1
ATOM 705 C CA . GLY A 1 88 ? -7.576 25.044 11.815 1.00 67.44 88 GLY A CA 1
ATOM 706 C C . GLY A 1 88 ? -8.717 25.131 10.805 1.00 67.44 88 GLY A C 1
ATOM 707 O O . GLY A 1 88 ? -9.802 24.599 11.052 1.00 67.44 88 GLY A O 1
ATOM 708 N N . THR A 1 89 ? -8.492 25.815 9.684 1.00 71.88 89 THR A N 1
ATOM 709 C CA . THR A 1 89 ? -9.485 25.937 8.606 1.00 71.88 89 THR A CA 1
ATOM 710 C C . THR A 1 89 ? -8.957 25.328 7.307 1.00 71.88 89 THR A C 1
ATOM 712 O O . THR A 1 89 ? -7.782 25.468 6.980 1.00 71.88 89 THR A O 1
ATOM 715 N N . GLY A 1 90 ? -9.812 24.623 6.559 1.00 72.94 90 GLY A N 1
ATOM 716 C CA . GLY A 1 90 ? -9.439 24.036 5.265 1.00 72.94 90 GLY A CA 1
ATOM 717 C C . GLY A 1 90 ? -8.213 23.113 5.341 1.00 72.94 90 GLY A C 1
ATOM 718 O O . GLY A 1 90 ? -8.187 22.182 6.137 1.00 72.94 90 GLY A O 1
ATOM 719 N N . PHE A 1 91 ? -7.192 23.386 4.524 1.00 71.25 91 PHE A N 1
ATOM 720 C CA . PHE A 1 91 ? -5.967 22.576 4.415 1.00 71.25 91 PHE A CA 1
ATOM 721 C C . PHE A 1 91 ? -4.957 22.774 5.562 1.00 71.25 91 PHE A C 1
ATOM 723 O O . PHE A 1 91 ? -3.924 22.112 5.591 1.00 71.25 91 PHE A O 1
ATOM 730 N N . GLU A 1 92 ? -5.234 23.666 6.518 1.00 75.75 92 GLU A N 1
ATOM 731 C CA . GLU A 1 92 ? -4.418 23.819 7.735 1.00 75.75 92 GLU A CA 1
ATOM 732 C C . GLU A 1 92 ? -4.705 22.721 8.771 1.00 75.75 92 GLU A C 1
ATOM 734 O O . GLU A 1 92 ? -3.935 22.511 9.711 1.00 75.75 92 GLU A O 1
ATOM 739 N N . LEU A 1 93 ? -5.834 22.024 8.615 1.00 80.12 93 LEU A N 1
ATOM 740 C CA . LEU A 1 93 ? -6.230 20.909 9.462 1.00 80.12 93 LEU A CA 1
ATOM 741 C C . LEU A 1 93 ? -5.266 19.750 9.251 1.00 80.12 93 LEU A C 1
ATOM 743 O O . LEU A 1 93 ? -5.264 19.140 8.200 1.00 80.12 93 LEU A O 1
ATOM 747 N N . THR A 1 94 ? -4.469 19.405 10.253 1.00 84.44 94 THR A N 1
ATOM 748 C CA . THR A 1 94 ? -3.586 18.237 10.176 1.00 84.44 94 THR A CA 1
ATOM 749 C C . THR A 1 94 ? -4.055 17.151 11.130 1.00 84.44 94 THR A C 1
ATOM 751 O O . THR A 1 94 ? -4.516 17.438 12.239 1.00 84.44 94 THR A O 1
ATOM 754 N N . LEU A 1 95 ? -3.938 15.892 10.710 1.00 86.56 95 LEU A N 1
ATOM 755 C CA . LEU A 1 95 ? -4.146 14.743 11.573 1.00 86.56 95 LEU A CA 1
ATOM 756 C C . LEU A 1 95 ? -3.214 14.829 12.773 1.00 86.56 95 LEU A C 1
ATOM 758 O O . LEU A 1 95 ? -2.010 15.083 12.634 1.00 86.56 95 LEU A O 1
ATOM 762 N N . SER A 1 96 ? -3.756 14.528 13.951 1.00 88.25 96 SER A N 1
ATOM 763 C CA . SER A 1 96 ? -2.910 14.329 15.113 1.00 88.25 96 SER A CA 1
ATOM 764 C C . SER A 1 96 ? -2.006 13.115 14.918 1.00 88.25 96 SER A C 1
ATOM 766 O O . SER A 1 96 ? -2.314 12.198 14.149 1.00 88.25 96 SER A O 1
ATOM 768 N N . LYS A 1 97 ? -0.908 13.054 15.676 1.00 89.38 97 LYS A N 1
ATOM 769 C CA . LYS A 1 97 ? -0.031 11.873 15.686 1.00 89.38 97 LYS A CA 1
ATOM 770 C C . LYS A 1 97 ? -0.809 10.572 15.946 1.00 89.38 97 LYS A C 1
ATOM 772 O O . LYS A 1 97 ? -0.550 9.564 15.304 1.00 89.38 97 LYS A O 1
ATOM 777 N N . GLY A 1 98 ? -1.788 10.593 16.854 1.00 90.06 98 GLY A N 1
ATOM 778 C CA . GLY A 1 98 ? -2.610 9.418 17.164 1.00 90.06 98 GLY A CA 1
ATOM 779 C C . GLY A 1 98 ? -3.543 9.003 16.022 1.00 90.06 98 GLY A C 1
ATOM 780 O O . GLY A 1 98 ? -3.694 7.810 15.761 1.00 90.06 98 GLY A O 1
ATOM 781 N N . GLN A 1 99 ? -4.139 9.971 15.318 1.00 90.44 99 GLN A N 1
ATOM 782 C CA . GLN A 1 99 ? -4.996 9.697 14.159 1.00 90.44 99 GLN A CA 1
ATOM 783 C C . GLN A 1 99 ? -4.182 9.130 12.995 1.00 90.44 99 GLN A C 1
ATOM 785 O O . GLN A 1 99 ? -4.533 8.083 12.462 1.00 90.44 99 GLN A O 1
ATOM 790 N N . HIS A 1 100 ? -3.052 9.761 12.674 1.00 91.31 100 HIS A N 1
ATOM 791 C CA . HIS A 1 100 ? -2.140 9.282 11.640 1.00 91.31 100 HIS A CA 1
ATOM 792 C C . HIS A 1 100 ? -1.658 7.852 11.921 1.00 91.31 100 HIS A C 1
ATOM 794 O O . HIS A 1 100 ? -1.819 6.975 11.077 1.00 91.31 100 HIS A O 1
ATOM 800 N N . ASN A 1 101 ? -1.195 7.575 13.146 1.00 92.81 101 ASN A N 1
ATOM 801 C CA . ASN A 1 101 ? -0.786 6.227 13.548 1.00 92.81 101 ASN A CA 1
ATOM 802 C C . ASN A 1 101 ? -1.930 5.200 13.439 1.00 92.81 101 ASN A C 1
ATOM 804 O O . ASN A 1 101 ? -1.680 4.016 13.219 1.00 92.81 101 ASN A O 1
ATOM 808 N N . SER A 1 102 ? -3.185 5.627 13.615 1.00 93.88 102 SER A N 1
ATOM 809 C CA . SER A 1 102 ? -4.347 4.744 13.462 1.00 93.88 102 SER A CA 1
ATOM 810 C C . SER A 1 102 ? -4.578 4.375 11.995 1.00 93.88 102 SER A C 1
ATOM 812 O O . SER A 1 102 ? -4.838 3.209 11.707 1.00 93.88 102 SER A O 1
ATOM 814 N N . LEU A 1 103 ? -4.425 5.330 11.072 1.00 95.12 103 LEU A N 1
ATOM 815 C CA . LEU A 1 103 ? -4.489 5.069 9.631 1.00 95.12 103 LEU A CA 1
ATOM 816 C C . LEU A 1 103 ? -3.332 4.183 9.158 1.00 95.12 103 LEU A C 1
ATOM 818 O O . LEU A 1 103 ? -3.558 3.216 8.435 1.00 95.12 103 LEU A O 1
ATOM 822 N N . GLU A 1 104 ? -2.108 4.436 9.629 1.00 94.69 104 GLU A N 1
ATOM 823 C CA . GLU A 1 104 ? -0.970 3.559 9.334 1.00 94.69 104 GLU A CA 1
ATOM 824 C C . GLU A 1 104 ? -1.207 2.133 9.840 1.00 94.69 104 GLU A C 1
ATOM 826 O O . GLU A 1 104 ? -0.918 1.166 9.137 1.00 94.69 104 GLU A O 1
ATOM 831 N N . ARG A 1 105 ? -1.765 1.981 11.049 1.00 96.25 105 ARG A N 1
ATOM 832 C CA . ARG A 1 105 ? -2.120 0.666 11.596 1.00 96.25 105 ARG A CA 1
ATOM 833 C C . ARG A 1 10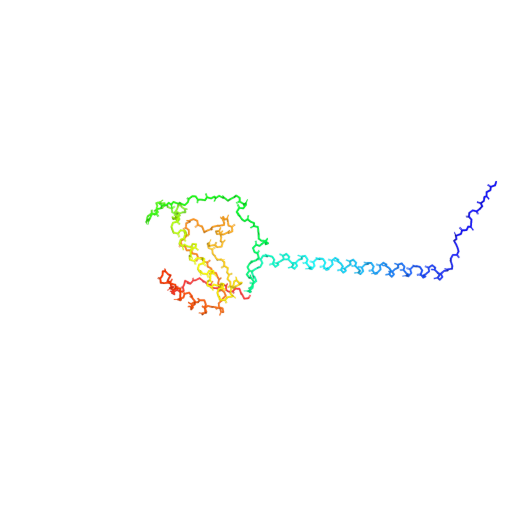5 ? -3.179 -0.031 10.742 1.00 96.25 105 ARG A C 1
ATOM 835 O O . ARG A 1 105 ? -3.054 -1.231 10.518 1.00 96.25 105 ARG A O 1
ATOM 842 N N . LEU A 1 106 ? -4.188 0.693 10.252 1.00 95.94 106 LEU A N 1
ATOM 843 C CA . LEU A 1 106 ? -5.197 0.138 9.343 1.00 95.94 106 LEU A CA 1
ATOM 844 C C . LEU A 1 106 ? -4.569 -0.363 8.039 1.00 95.94 106 LEU A C 1
ATOM 846 O O . LEU A 1 106 ? -4.836 -1.495 7.639 1.00 95.94 106 LEU A O 1
ATOM 850 N N . LEU A 1 107 ? -3.704 0.439 7.412 1.00 97.00 107 LEU A N 1
ATOM 851 C CA . LEU A 1 107 ? -3.031 0.058 6.171 1.00 97.00 107 LEU A CA 1
ATOM 852 C C . LEU A 1 107 ? -2.100 -1.151 6.368 1.00 97.00 107 LEU A C 1
ATOM 854 O O . LEU A 1 107 ? -2.105 -2.062 5.544 1.00 97.00 107 LEU A O 1
ATOM 858 N N . ARG A 1 108 ? -1.359 -1.208 7.485 1.00 96.19 108 ARG A N 1
ATOM 859 C CA . ARG A 1 108 ? -0.496 -2.354 7.832 1.00 96.19 108 ARG A CA 1
ATOM 860 C C . ARG A 1 108 ? -1.287 -3.641 8.050 1.00 96.19 108 ARG A C 1
ATOM 862 O O . ARG A 1 108 ? -0.874 -4.698 7.585 1.00 96.19 108 ARG A O 1
ATOM 869 N N . GLU A 1 109 ? -2.422 -3.577 8.743 1.00 97.38 109 GLU A N 1
ATOM 870 C CA . GLU A 1 109 ? -3.267 -4.764 8.919 1.00 97.38 109 GLU A CA 1
ATOM 871 C C . GLU A 1 109 ? -3.925 -5.204 7.613 1.00 97.38 109 GLU A C 1
ATOM 873 O O . GLU A 1 109 ? -4.035 -6.404 7.355 1.00 97.38 109 GLU A O 1
ATOM 878 N N . PHE A 1 110 ? -4.314 -4.257 6.758 1.00 97.31 110 PHE A N 1
ATOM 879 C CA . PHE A 1 110 ? -4.786 -4.570 5.415 1.00 97.31 110 PHE A CA 1
ATOM 880 C C . PHE A 1 110 ? -3.702 -5.289 4.594 1.00 97.31 110 PHE A C 1
ATOM 882 O O . PHE A 1 110 ? -3.956 -6.369 4.063 1.00 97.31 110 PHE A O 1
ATOM 889 N N . GLU A 1 111 ? -2.477 -4.759 4.553 1.00 95.94 111 GLU A N 1
ATOM 890 C CA . GLU A 1 111 ? -1.333 -5.399 3.891 1.00 95.94 111 GLU A CA 1
ATOM 891 C C . GLU A 1 111 ? -1.080 -6.810 4.443 1.00 95.94 111 GLU A C 1
ATOM 893 O O . GLU A 1 111 ? -0.920 -7.760 3.673 1.00 95.94 111 GLU A O 1
ATOM 898 N N . ARG A 1 112 ? -1.126 -6.987 5.771 1.00 96.31 112 ARG A N 1
ATOM 899 C CA . ARG A 1 112 ? -0.980 -8.300 6.416 1.00 96.31 112 ARG A CA 1
ATOM 900 C C . ARG A 1 112 ? -2.026 -9.299 5.923 1.00 96.31 112 ARG A C 1
ATOM 902 O O . ARG A 1 112 ? -1.699 -10.464 5.689 1.00 96.31 112 ARG A O 1
ATOM 909 N N . VAL A 1 113 ? -3.273 -8.858 5.747 1.00 96.94 113 V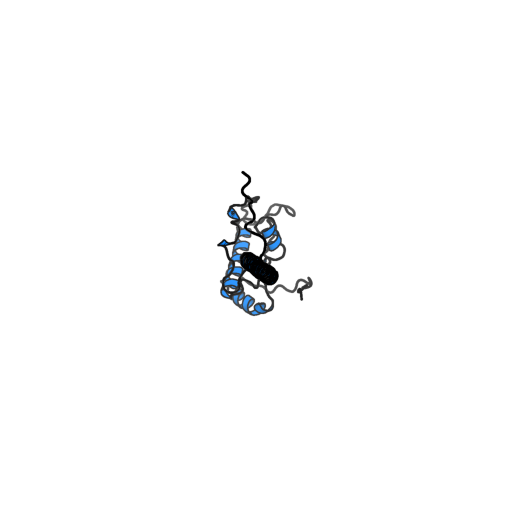AL A N 1
ATOM 910 C CA . VAL A 1 113 ? -4.337 -9.685 5.160 1.00 96.94 113 VAL A CA 1
ATOM 911 C C . VAL A 1 113 ? -4.004 -10.051 3.716 1.00 96.94 113 VAL A C 1
ATOM 913 O O . VAL A 1 113 ? -4.092 -11.230 3.369 1.00 96.94 113 VAL A O 1
ATOM 916 N N . MET A 1 114 ? -3.559 -9.098 2.898 1.00 96.25 114 MET A N 1
ATOM 917 C CA . MET A 1 114 ? -3.188 -9.362 1.503 1.00 96.25 114 MET A CA 1
ATOM 918 C C . MET A 1 114 ? -2.030 -10.362 1.391 1.00 96.25 114 MET A C 1
ATOM 920 O O . MET A 1 114 ? -2.123 -11.305 0.607 1.00 96.25 114 MET A O 1
ATOM 924 N N . ILE A 1 115 ? -1.001 -10.240 2.236 1.00 94.38 115 ILE A N 1
ATOM 925 C CA . ILE A 1 115 ? 0.100 -11.212 2.336 1.00 94.38 115 ILE A CA 1
ATOM 926 C C . ILE A 1 115 ? -0.428 -12.596 2.741 1.00 94.38 115 ILE A C 1
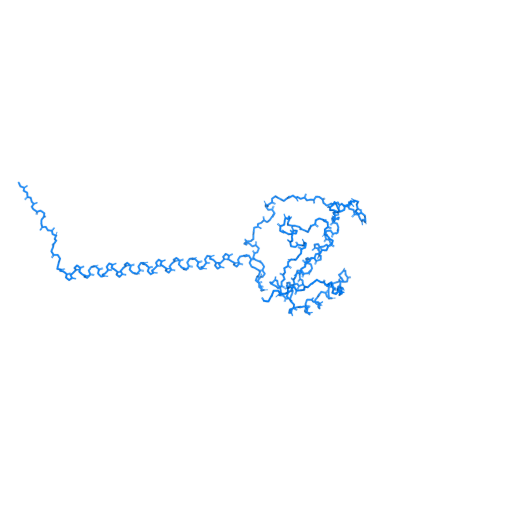ATOM 928 O O . ILE A 1 115 ? 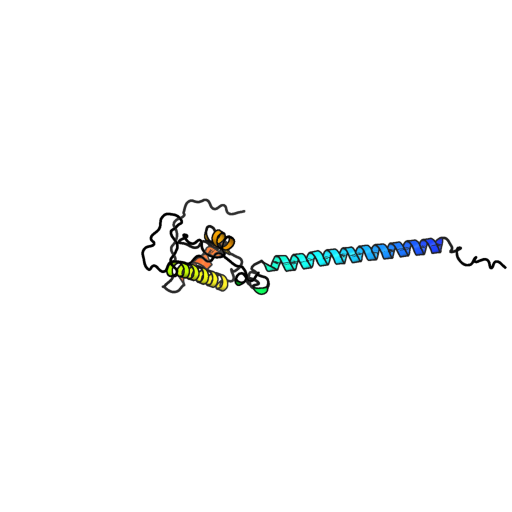-0.069 -13.600 2.131 1.00 94.38 115 ILE A O 1
ATOM 932 N N . SER A 1 116 ? -1.321 -12.672 3.736 1.00 94.88 116 SER A N 1
ATOM 933 C CA . SER A 1 116 ? -1.878 -13.957 4.196 1.00 94.88 116 SER A CA 1
ATOM 934 C C . SER A 1 116 ? -2.688 -14.692 3.122 1.00 94.88 116 SER A C 1
ATOM 936 O O . SER A 1 116 ? -2.779 -15.918 3.142 1.00 94.88 116 SER A O 1
ATOM 938 N N . LEU A 1 117 ? -3.255 -13.941 2.175 1.00 95.31 117 LEU A N 1
ATOM 939 C CA . LEU A 1 117 ? -4.029 -14.459 1.053 1.00 95.31 117 LEU A CA 1
ATOM 940 C C . LEU A 1 117 ? -3.185 -14.703 -0.207 1.00 95.31 117 LEU A C 1
ATOM 942 O O . LEU A 1 117 ? -3.744 -15.176 -1.194 1.00 95.31 117 LEU A O 1
ATOM 946 N N . LYS A 1 118 ? -1.876 -14.409 -0.176 1.00 94.25 118 LYS A N 1
ATOM 947 C CA . LYS A 1 118 ? -0.982 -14.412 -1.346 1.00 94.25 118 LYS A CA 1
ATOM 948 C C . LYS A 1 118 ? -1.448 -13.482 -2.471 1.00 94.25 118 LYS A C 1
ATOM 950 O O . LYS A 1 118 ? -1.542 -13.876 -3.630 1.00 94.25 118 LYS A O 1
ATOM 955 N N . LEU A 1 119 ? -1.841 -12.268 -2.100 1.00 94.75 119 LEU A N 1
ATOM 956 C CA . LEU A 1 119 ? -2.408 -11.266 -3.000 1.00 94.75 119 LEU A CA 1
ATOM 957 C C . LEU A 1 119 ? -1.558 -9.994 -3.056 1.00 94.75 119 LEU A C 1
ATOM 959 O O . LEU A 1 119 ? -2.102 -8.928 -3.326 1.00 94.75 119 LEU A O 1
ATOM 963 N N . GLN A 1 120 ? -0.255 -10.063 -2.769 1.00 92.44 120 GLN A N 1
ATOM 964 C CA . GLN A 1 120 ? 0.621 -8.885 -2.700 1.00 92.44 120 GLN A CA 1
ATOM 965 C C . GLN A 1 120 ? 0.653 -8.077 -4.008 1.00 92.44 120 GLN A C 1
ATOM 967 O O . GLN A 1 120 ? 0.824 -6.865 -3.959 1.00 92.44 120 GLN A O 1
ATOM 972 N N . ASP A 1 121 ? 0.454 -8.726 -5.153 1.00 93.44 121 ASP A N 1
ATOM 973 C CA . ASP A 1 121 ? 0.438 -8.132 -6.494 1.00 93.44 121 ASP A CA 1
ATOM 974 C C . ASP A 1 121 ? -0.976 -7.751 -6.985 1.00 93.44 121 ASP A C 1
ATOM 976 O O . ASP A 1 121 ? -1.136 -7.203 -8.074 1.00 93.44 121 ASP A O 1
ATOM 980 N N . GLN A 1 122 ? -2.019 -8.031 -6.195 1.00 95.69 122 GLN A N 1
ATOM 981 C CA . GLN A 1 122 ? -3.425 -7.820 -6.567 1.00 95.69 122 GLN A CA 1
ATOM 982 C C . GLN A 1 122 ? -4.040 -6.567 -5.924 1.00 95.69 122 GLN A C 1
ATOM 984 O O . GLN A 1 122 ? -5.269 -6.446 -5.840 1.00 95.69 122 GLN A O 1
ATOM 989 N N . TRP A 1 123 ? -3.209 -5.639 -5.443 1.00 95.44 123 TRP A N 1
ATOM 990 C CA . TRP A 1 123 ? -3.654 -4.356 -4.901 1.00 95.44 123 TRP A CA 1
ATOM 991 C C . TRP A 1 123 ? -2.599 -3.261 -5.024 1.00 95.44 123 TRP A C 1
ATOM 993 O O . TRP A 1 123 ? -1.418 -3.528 -5.220 1.00 95.44 123 TRP A O 1
ATOM 1003 N N . PHE A 1 124 ? -3.044 -2.014 -4.903 1.00 95.19 124 PHE A N 1
ATOM 1004 C CA . PHE A 1 124 ? -2.181 -0.837 -4.883 1.00 95.19 124 PHE A CA 1
ATOM 1005 C C . PHE A 1 124 ? -2.852 0.316 -4.122 1.00 95.19 124 PHE A C 1
ATOM 1007 O O . PHE A 1 124 ? -4.075 0.331 -3.947 1.00 95.19 124 PHE A O 1
ATOM 1014 N N . LEU A 1 125 ? -2.055 1.285 -3.661 1.00 96.38 125 LEU A N 1
ATOM 1015 C CA . LEU A 1 125 ? -2.565 2.520 -3.053 1.00 96.38 125 LEU A CA 1
ATOM 1016 C C . LEU A 1 125 ? -3.366 3.320 -4.082 1.00 96.38 125 LEU A C 1
ATOM 1018 O O . LEU A 1 125 ? -2.960 3.418 -5.237 1.00 96.38 125 LEU A O 1
ATOM 1022 N N . ALA A 1 126 ? -4.465 3.940 -3.665 1.00 96.00 126 ALA A N 1
ATOM 1023 C CA . ALA A 1 126 ? -5.342 4.698 -4.551 1.00 96.00 126 ALA A CA 1
ATOM 1024 C C . ALA A 1 126 ? -5.558 6.137 -4.060 1.00 96.00 126 ALA A C 1
ATOM 1026 O O . ALA A 1 126 ? -5.158 6.500 -2.955 1.00 96.00 126 ALA A O 1
ATOM 1027 N N . ALA A 1 127 ? -6.155 6.964 -4.926 1.00 95.12 127 ALA A N 1
ATOM 1028 C CA . ALA A 1 127 ? -6.633 8.316 -4.622 1.00 95.12 127 ALA A CA 1
ATOM 1029 C C . ALA A 1 127 ? -5.655 9.165 -3.774 1.00 95.12 127 ALA A C 1
ATOM 1031 O O . ALA A 1 127 ? -4.490 9.324 -4.157 1.00 95.12 127 ALA A O 1
ATOM 1032 N N . GLY A 1 128 ? -6.118 9.740 -2.658 1.00 94.56 128 GLY A N 1
ATOM 1033 C CA . GLY A 1 128 ? -5.320 10.614 -1.790 1.00 94.56 128 GLY A CA 1
ATOM 1034 C C . GLY A 1 128 ? -4.098 9.909 -1.202 1.00 94.56 128 GLY A C 1
ATOM 1035 O O . GLY A 1 128 ? -3.007 10.483 -1.154 1.00 94.56 128 GLY A O 1
ATOM 1036 N N . THR A 1 129 ? -4.234 8.619 -0.887 1.00 96.44 129 THR A N 1
ATOM 1037 C CA . THR A 1 129 ? -3.151 7.797 -0.331 1.00 96.44 129 THR A CA 1
ATOM 1038 C C . THR A 1 129 ? -2.003 7.608 -1.324 1.00 96.44 129 THR A C 1
ATOM 1040 O O . THR A 1 129 ? -0.837 7.792 -0.966 1.00 96.44 129 THR A O 1
ATOM 1043 N N . LEU A 1 130 ? -2.307 7.321 -2.596 1.00 95.81 130 LEU A N 1
ATOM 1044 C CA . LEU A 1 130 ? -1.292 7.228 -3.651 1.00 95.81 130 LEU A CA 1
ATOM 1045 C C . LEU A 1 130 ? -0.592 8.574 -3.866 1.00 95.81 130 LEU A C 1
ATOM 1047 O O . LEU A 1 130 ? 0.636 8.637 -3.920 1.00 95.81 130 LEU A O 1
ATOM 1051 N N . VAL A 1 131 ? -1.361 9.661 -3.950 1.00 94.75 131 VAL A N 1
ATOM 1052 C CA . VAL A 1 131 ? -0.816 11.011 -4.159 1.00 94.75 131 VAL A CA 1
ATOM 1053 C C . VAL A 1 131 ? 0.100 11.426 -3.007 1.00 94.75 131 VAL A C 1
ATOM 1055 O O . VAL A 1 131 ? 1.171 11.984 -3.257 1.00 94.75 131 VAL A O 1
ATOM 1058 N N . GLY A 1 132 ? -0.289 11.142 -1.762 1.00 92.06 132 GLY A N 1
ATOM 1059 C CA . GLY A 1 132 ? 0.540 11.370 -0.580 1.00 92.06 132 GLY A CA 1
ATOM 1060 C C . GLY A 1 132 ? 1.860 10.605 -0.651 1.00 92.06 132 GLY A C 1
ATOM 1061 O O . GLY A 1 132 ? 2.931 11.215 -0.558 1.00 92.06 132 GLY A O 1
ATOM 1062 N N . SER A 1 133 ? 1.787 9.299 -0.944 1.00 91.06 133 SER A N 1
ATOM 1063 C CA . SER A 1 133 ? 2.974 8.444 -1.060 1.00 91.06 133 SER A CA 1
ATOM 1064 C C . SER A 1 133 ? 3.962 8.942 -2.118 1.00 91.06 133 SER A C 1
ATOM 1066 O O . SER A 1 133 ? 5.167 8.911 -1.889 1.00 91.06 133 SER A O 1
ATOM 1068 N N . LEU A 1 134 ? 3.464 9.466 -3.243 1.00 89.56 134 LEU A N 1
ATOM 1069 C CA . LEU A 1 134 ? 4.302 9.961 -4.332 1.00 89.56 134 LEU A CA 1
ATOM 1070 C C . LEU A 1 134 ? 4.904 11.336 -4.021 1.00 89.56 134 LEU A C 1
ATOM 1072 O O . LEU A 1 134 ? 6.031 11.626 -4.408 1.00 89.56 134 LEU A O 1
ATOM 1076 N N . ARG A 1 135 ? 4.136 12.218 -3.373 1.00 88.62 135 ARG A N 1
ATOM 1077 C CA . ARG A 1 135 ? 4.542 13.613 -3.162 1.00 88.62 135 ARG A CA 1
ATOM 1078 C C . ARG A 1 135 ? 5.498 13.773 -1.984 1.00 88.62 135 ARG A C 1
ATOM 1080 O O . ARG A 1 135 ? 6.392 14.611 -2.048 1.00 88.62 135 ARG A O 1
ATOM 1087 N N . HIS A 1 136 ? 5.241 13.066 -0.890 1.00 87.12 136 HIS A N 1
ATOM 1088 C CA . HIS A 1 136 ? 5.954 13.259 0.375 1.00 87.12 136 HIS A CA 1
ATOM 1089 C C . HIS A 1 136 ? 6.067 11.974 1.204 1.00 87.12 136 HIS A C 1
ATOM 1091 O O . HIS A 1 136 ? 6.383 12.050 2.385 1.00 87.12 136 HIS A O 1
ATOM 1097 N N . HIS A 1 137 ? 5.839 10.805 0.591 1.00 87.75 137 HIS A N 1
ATOM 1098 C CA . HIS A 1 137 ? 6.043 9.491 1.211 1.00 87.75 137 HIS A CA 1
ATOM 1099 C C . HIS A 1 137 ? 5.266 9.261 2.517 1.00 87.75 137 HIS A C 1
ATOM 1101 O O . HIS A 1 137 ? 5.658 8.435 3.335 1.00 87.75 137 HIS A O 1
ATOM 1107 N N . GLU A 1 138 ? 4.133 9.945 2.687 1.00 88.50 138 GLU A N 1
ATOM 1108 C CA . GLU A 1 138 ? 3.212 9.764 3.811 1.00 88.50 138 GLU A CA 1
ATOM 1109 C C . GLU A 1 138 ? 1.756 9.959 3.355 1.00 88.50 138 GLU A C 1
ATOM 1111 O O . GLU A 1 138 ? 1.482 10.342 2.218 1.00 88.50 138 GLU A O 1
ATOM 1116 N N . ILE A 1 139 ? 0.807 9.723 4.263 1.00 91.25 139 ILE A N 1
ATOM 1117 C CA . ILE A 1 139 ? -0.590 10.140 4.093 1.00 91.25 139 ILE A CA 1
ATOM 1118 C C . ILE A 1 139 ? -0.657 11.672 4.125 1.00 91.25 139 ILE A C 1
ATOM 1120 O O . ILE A 1 139 ? -0.054 12.307 5.007 1.00 91.25 139 ILE A O 1
ATOM 1124 N N . ILE A 1 140 ? -1.434 12.241 3.197 1.00 91.25 140 ILE A N 1
ATOM 1125 C CA . ILE A 1 140 ? -1.671 13.683 3.093 1.00 91.25 140 ILE A CA 1
ATOM 1126 C C . ILE A 1 140 ? -2.086 14.228 4.474 1.00 91.25 140 ILE A C 1
ATOM 1128 O O . ILE A 1 140 ? -2.983 13.671 5.104 1.00 91.25 140 ILE A O 1
ATOM 1132 N N . PRO A 1 141 ? -1.456 15.305 4.988 1.00 88.94 141 PRO A N 1
ATOM 1133 C CA . PRO A 1 141 ? -1.616 15.696 6.386 1.00 88.94 141 PRO A CA 1
ATOM 1134 C C . PRO A 1 141 ? -3.052 15.947 6.852 1.00 88.94 141 PRO A C 1
ATOM 1136 O O . PRO A 1 141 ? -3.318 15.739 8.030 1.00 88.94 141 PRO A O 1
ATOM 1139 N N . TRP A 1 142 ? -3.940 16.385 5.960 1.00 87.44 142 TRP A N 1
ATOM 1140 C CA . TRP A 1 142 ? -5.348 16.701 6.228 1.00 87.44 142 TRP A CA 1
ATOM 1141 C C . TRP A 1 142 ? -6.341 15.605 5.816 1.00 87.44 142 TRP A C 1
ATOM 1143 O O . TRP A 1 142 ? -7.539 15.794 5.998 1.00 87.44 142 TRP A O 1
ATOM 1153 N N . ASP A 1 143 ? -5.864 14.506 5.235 1.00 91.06 143 ASP A N 1
ATOM 1154 C CA . ASP A 1 143 ? -6.697 13.401 4.743 1.00 91.06 143 ASP A CA 1
ATOM 1155 C C . ASP A 1 143 ? -7.104 12.503 5.910 1.00 91.06 143 ASP A C 1
ATOM 1157 O O . ASP A 1 143 ? -6.278 12.232 6.782 1.00 91.06 143 ASP A O 1
ATOM 1161 N N . ASP A 1 144 ? -8.366 12.086 5.980 1.00 90.81 144 ASP A N 1
ATOM 1162 C CA . ASP A 1 144 ? -8.920 11.375 7.138 1.00 90.81 144 ASP A CA 1
ATOM 1163 C C . ASP A 1 144 ? -9.169 9.879 6.907 1.00 90.81 144 ASP A C 1
ATOM 1165 O O . ASP A 1 144 ? -9.589 9.179 7.835 1.00 90.81 144 ASP A O 1
ATOM 1169 N N . ASP A 1 145 ? -8.838 9.367 5.723 1.00 94.25 145 ASP A N 1
ATOM 1170 C CA . ASP A 1 145 ? -8.934 7.962 5.353 1.00 94.25 145 ASP A CA 1
ATOM 1171 C C . ASP A 1 145 ? -7.679 7.441 4.622 1.00 94.25 145 ASP A C 1
ATOM 1173 O O . ASP A 1 145 ? -6.647 8.107 4.506 1.00 94.25 145 ASP A O 1
ATOM 1177 N N . VAL A 1 146 ? -7.732 6.158 4.249 1.00 95.81 146 VAL A N 1
ATOM 1178 C CA . VAL A 1 146 ? -6.747 5.509 3.383 1.00 95.81 146 VAL A CA 1
ATOM 1179 C C . VAL A 1 146 ? -7.474 4.715 2.310 1.00 95.81 146 VAL A C 1
ATOM 1181 O O . VAL A 1 146 ? -8.368 3.920 2.607 1.00 95.81 146 VAL A O 1
ATOM 1184 N N . ASP A 1 147 ? -7.051 4.901 1.068 1.00 96.31 147 ASP A N 1
ATOM 1185 C CA . ASP A 1 147 ? -7.656 4.299 -0.109 1.00 96.31 147 ASP A CA 1
ATOM 1186 C C . ASP A 1 147 ? -6.717 3.269 -0.733 1.00 96.31 147 ASP A C 1
ATOM 1188 O O . ASP A 1 147 ? -5.540 3.526 -1.008 1.00 96.31 147 ASP A O 1
ATOM 1192 N N . VAL A 1 148 ? -7.271 2.096 -1.026 1.00 97.00 148 VAL A N 1
ATOM 1193 C CA . VAL A 1 148 ? -6.601 1.028 -1.768 1.00 97.00 148 VAL A CA 1
ATOM 1194 C C . VAL A 1 148 ? -7.525 0.512 -2.863 1.00 97.00 148 VAL A C 1
ATOM 1196 O O . VAL A 1 148 ? -8.741 0.415 -2.685 1.00 97.00 148 VAL A O 1
ATOM 1199 N N . CYS A 1 149 ? -6.950 0.139 -3.998 1.00 96.44 149 CYS A N 1
ATOM 1200 C CA . CYS A 1 149 ? -7.640 -0.622 -5.029 1.00 96.44 149 CYS A CA 1
ATOM 1201 C C . CYS A 1 149 ? -7.203 -2.080 -4.955 1.00 96.44 149 CYS A C 1
ATOM 1203 O O . CYS A 1 149 ? -6.023 -2.365 -4.782 1.00 96.44 149 CYS A O 1
ATOM 1205 N N . VAL A 1 150 ? -8.155 -2.998 -5.115 1.00 96.00 150 VAL A N 1
ATOM 1206 C CA . VAL A 1 150 ? -7.916 -4.446 -5.144 1.00 96.00 150 VAL A CA 1
ATOM 1207 C C . VAL A 1 150 ? -8.578 -5.053 -6.369 1.00 96.00 150 VAL A C 1
ATOM 1209 O O . VAL A 1 150 ? -9.603 -4.547 -6.839 1.00 96.00 150 VAL A O 1
ATOM 1212 N N . ASP A 1 151 ? -8.048 -6.169 -6.856 1.00 95.38 151 ASP A N 1
ATOM 1213 C CA . ASP A 1 151 ? -8.704 -6.916 -7.923 1.00 95.38 151 ASP A CA 1
ATOM 1214 C C . ASP A 1 151 ? -10.066 -7.472 -7.457 1.00 95.38 151 ASP A C 1
ATOM 1216 O O . ASP A 1 151 ? -10.194 -8.178 -6.447 1.00 95.38 151 ASP A O 1
ATOM 1220 N N . LEU A 1 152 ? -11.110 -7.165 -8.233 1.00 95.00 152 LEU A N 1
ATOM 1221 C CA . LEU A 1 152 ? -12.494 -7.527 -7.939 1.00 95.00 152 LEU A CA 1
ATOM 1222 C C . LEU A 1 152 ? -12.704 -9.043 -7.788 1.00 95.00 152 LEU A C 1
ATOM 1224 O O . LEU A 1 152 ? -13.584 -9.464 -7.030 1.00 95.00 152 LEU A O 1
ATOM 1228 N N . ARG A 1 153 ? -11.900 -9.870 -8.465 1.00 96.94 153 ARG A N 1
ATOM 1229 C CA . ARG A 1 153 ? -11.975 -11.339 -8.411 1.00 96.94 153 ARG A CA 1
ATOM 1230 C C . ARG A 1 153 ? -11.752 -11.871 -6.994 1.00 96.94 153 ARG A C 1
ATOM 1232 O O . ARG A 1 153 ? -12.362 -12.871 -6.617 1.00 96.94 153 ARG A O 1
ATOM 1239 N N . HIS A 1 154 ? -10.962 -11.168 -6.182 1.00 96.31 154 HIS A N 1
ATOM 1240 C CA . HIS A 1 154 ? -10.628 -11.556 -4.809 1.00 96.31 154 HIS A CA 1
ATOM 1241 C C . HIS A 1 154 ? -11.514 -10.894 -3.746 1.00 96.31 154 HIS A C 1
ATOM 1243 O O . HIS A 1 154 ? -11.325 -11.109 -2.549 1.00 96.31 154 HIS A O 1
ATOM 1249 N N . ARG A 1 155 ? -12.537 -10.126 -4.144 1.00 94.88 155 ARG A N 1
ATOM 1250 C CA . ARG A 1 155 ? -13.394 -9.375 -3.213 1.00 94.88 155 ARG A CA 1
ATOM 1251 C C . ARG A 1 155 ? -13.953 -10.230 -2.074 1.00 94.88 155 ARG A C 1
ATOM 1253 O O . ARG A 1 155 ? -13.917 -9.801 -0.927 1.00 94.88 155 ARG A O 1
ATOM 1260 N N . LYS A 1 156 ? -14.469 -11.428 -2.372 1.00 96.50 156 LYS A N 1
ATOM 1261 C CA . LYS A 1 156 ? -15.095 -12.297 -1.358 1.00 96.50 156 LYS A CA 1
ATOM 1262 C C . LYS A 1 156 ? -14.089 -12.805 -0.324 1.00 96.50 156 LYS A C 1
ATOM 1264 O O . LYS A 1 156 ? -14.385 -12.766 0.867 1.00 96.50 156 LYS A O 1
ATOM 1269 N N . SER A 1 157 ? -12.914 -13.263 -0.763 1.00 97.25 157 SER A N 1
ATOM 1270 C CA . SER A 1 157 ? -11.868 -13.761 0.138 1.00 97.25 157 SER A CA 1
ATOM 1271 C C . SER A 1 157 ? -11.298 -12.638 0.999 1.00 97.25 157 SER A C 1
ATOM 1273 O O . SER A 1 157 ? -11.167 -12.812 2.207 1.00 97.25 157 SER A O 1
ATOM 1275 N N . ILE A 1 158 ? -11.057 -11.464 0.405 1.00 97.00 158 ILE A N 1
ATOM 1276 C CA . ILE A 1 158 ? -10.585 -10.275 1.125 1.00 97.00 158 ILE A CA 1
ATOM 1277 C C . ILE A 1 158 ? -11.616 -9.842 2.174 1.00 97.00 158 ILE A C 1
ATOM 1279 O O . ILE A 1 158 ? -11.276 -9.688 3.343 1.00 97.00 158 ILE A O 1
ATOM 1283 N N . GLN A 1 159 ? -12.892 -9.708 1.796 1.00 95.69 159 GLN A N 1
ATOM 1284 C CA . GLN A 1 159 ? -13.957 -9.332 2.733 1.00 95.69 159 GLN A CA 1
ATOM 1285 C C . GLN A 1 159 ? -14.083 -10.326 3.891 1.00 95.69 159 GLN A C 1
ATOM 1287 O O . GLN A 1 159 ? -14.177 -9.904 5.042 1.00 95.69 159 GLN A O 1
ATOM 1292 N N . SER A 1 160 ? -14.043 -11.629 3.602 1.00 96.94 160 SER A N 1
ATOM 1293 C CA . SER A 1 160 ? -14.099 -12.661 4.637 1.00 96.94 160 SER A CA 1
ATOM 1294 C C . SER A 1 160 ? -12.903 -12.585 5.590 1.00 96.94 160 SER A C 1
ATOM 1296 O O . SER A 1 160 ? -13.089 -12.735 6.794 1.00 96.94 160 SER A O 1
ATOM 1298 N N . ALA A 1 161 ? -11.693 -12.338 5.084 1.00 97.38 161 ALA A N 1
ATOM 1299 C CA . ALA A 1 161 ? -10.503 -12.207 5.921 1.00 97.38 161 ALA A CA 1
ATOM 1300 C C . ALA A 1 161 ? -10.556 -10.949 6.803 1.00 97.38 161 ALA A C 1
ATOM 1302 O O . ALA A 1 161 ? -10.290 -11.029 8.000 1.00 97.38 161 ALA A O 1
ATOM 1303 N N . LEU A 1 162 ? -10.976 -9.808 6.245 1.00 96.44 162 LEU A N 1
ATOM 1304 C CA . LEU A 1 162 ? -11.112 -8.549 6.986 1.00 96.44 162 LEU A CA 1
ATOM 1305 C C . LEU A 1 162 ? -12.192 -8.616 8.077 1.00 96.44 162 LEU A C 1
ATOM 1307 O O . LEU A 1 162 ? -12.037 -8.015 9.136 1.00 96.44 162 LEU A O 1
ATOM 1311 N N . GLN A 1 163 ? -13.278 -9.359 7.850 1.00 95.75 163 GLN A N 1
ATOM 1312 C CA . GLN A 1 163 ? -14.331 -9.577 8.853 1.00 95.75 163 GLN A CA 1
ATOM 1313 C C . GLN A 1 163 ? -13.865 -10.410 10.055 1.00 95.75 163 GLN A C 1
ATOM 1315 O O . GLN A 1 163 ? -14.452 -10.295 11.127 1.00 95.75 163 GLN A O 1
ATOM 1320 N N . ASN A 1 164 ? -12.812 -11.213 9.886 1.00 95.88 164 ASN A N 1
ATOM 1321 C CA . ASN A 1 164 ? -12.238 -12.061 10.931 1.00 95.88 164 ASN A CA 1
ATOM 1322 C C . A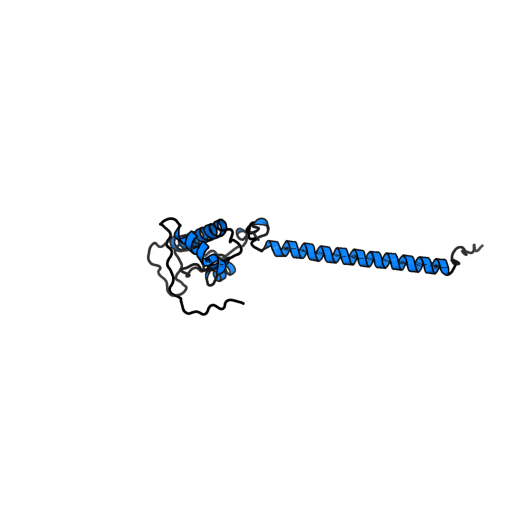SN A 1 164 ? -11.094 -11.383 11.706 1.00 95.88 164 ASN A C 1
ATOM 1324 O O . ASN A 1 164 ? -10.428 -12.037 12.512 1.00 95.88 164 ASN A O 1
ATOM 1328 N N . LEU A 1 165 ? -10.830 -10.095 11.463 1.00 95.50 165 LEU A N 1
ATOM 1329 C CA . LEU A 1 165 ? -9.852 -9.340 12.242 1.00 95.50 165 LEU A CA 1
ATOM 1330 C C . LEU A 1 165 ? -10.292 -9.194 13.715 1.00 95.50 165 LEU A C 1
ATOM 1332 O O . LEU A 1 165 ? -11.481 -9.308 14.024 1.00 95.50 165 LEU A O 1
ATOM 1336 N N . PRO A 1 166 ? -9.348 -8.930 14.643 1.00 95.12 166 PRO A N 1
ATOM 1337 C CA . PRO A 1 166 ? -9.672 -8.684 16.046 1.00 95.12 166 PRO A CA 1
ATOM 1338 C C . PRO A 1 166 ? -10.721 -7.578 16.217 1.00 95.12 166 PRO A C 1
ATOM 1340 O O . PRO A 1 166 ? -10.800 -6.656 15.411 1.00 95.12 166 PRO A O 1
ATOM 1343 N N . SER A 1 167 ? -11.482 -7.621 17.315 1.00 92.62 167 SER A N 1
ATOM 1344 C CA . SER A 1 167 ? -12.650 -6.750 17.565 1.00 92.62 167 SER A CA 1
ATOM 1345 C C . SER A 1 167 ? -12.371 -5.240 17.596 1.00 92.62 167 SER A C 1
ATOM 1347 O O . SER A 1 167 ? -13.301 -4.433 17.637 1.00 92.62 167 SER A O 1
ATOM 1349 N N . GLU A 1 168 ? -11.099 -4.854 17.644 1.00 93.88 168 GLU A N 1
ATOM 1350 C CA . GLU A 1 168 ? -10.636 -3.472 17.505 1.00 93.88 168 GLU A CA 1
ATOM 1351 C C . GLU A 1 168 ? -10.800 -2.930 16.074 1.00 93.88 168 GLU A C 1
ATOM 1353 O O . GLU A 1 168 ? -10.952 -1.723 15.893 1.00 93.88 168 GLU A O 1
ATOM 1358 N N . PHE A 1 169 ? -10.852 -3.816 15.078 1.00 94.50 169 PHE A N 1
ATOM 1359 C CA . PHE A 1 169 ? -11.164 -3.505 13.690 1.00 94.50 169 PHE A CA 1
ATOM 1360 C C . PHE A 1 169 ? -12.624 -3.830 13.395 1.00 94.50 169 PHE A C 1
ATOM 1362 O O . PHE A 1 169 ? -13.189 -4.809 13.883 1.00 94.50 169 PHE A O 1
ATOM 1369 N N . ARG A 1 170 ? -13.260 -2.993 12.576 1.00 93.19 170 ARG A N 1
ATOM 1370 C CA . ARG A 1 170 ? -14.627 -3.219 12.104 1.00 93.19 170 ARG A CA 1
ATOM 1371 C C . ARG A 1 170 ? -14.689 -2.951 10.617 1.00 93.19 170 ARG A C 1
ATOM 1373 O O . ARG A 1 170 ? -14.067 -2.015 10.126 1.00 93.19 170 ARG A O 1
ATOM 1380 N N . THR A 1 171 ? -15.478 -3.756 9.922 1.00 92.06 171 THR A N 1
ATOM 1381 C CA . THR A 1 171 ? -15.779 -3.552 8.509 1.00 92.06 171 THR A CA 1
ATOM 1382 C C . THR A 1 171 ? -17.208 -3.051 8.371 1.00 92.06 171 THR A C 1
ATOM 1384 O O . THR A 1 171 ? -18.111 -3.494 9.081 1.00 92.06 171 THR A O 1
ATOM 1387 N N . TYR A 1 172 ? -17.413 -2.117 7.449 1.00 89.44 172 TYR A N 1
ATOM 1388 C CA . TYR A 1 172 ? -18.730 -1.603 7.103 1.00 89.44 172 TYR A CA 1
ATOM 1389 C C . TYR A 1 172 ? -18.891 -1.672 5.592 1.00 89.44 172 TYR A C 1
ATOM 1391 O O . TYR A 1 172 ? -17.973 -1.341 4.842 1.00 89.44 172 TYR A O 1
ATOM 1399 N N . ALA A 1 173 ? -20.061 -2.109 5.131 1.00 85.38 173 ALA A N 1
ATOM 1400 C CA . ALA A 1 173 ? -20.397 -2.001 3.723 1.00 85.38 173 ALA A CA 1
ATOM 1401 C C . ALA A 1 173 ? -20.688 -0.530 3.415 1.00 85.38 173 ALA A C 1
ATOM 1403 O O . ALA A 1 173 ? -21.663 0.031 3.915 1.00 85.38 173 ALA A O 1
ATOM 1404 N N . GLN A 1 174 ? -19.849 0.099 2.597 1.00 77.56 174 GLN A N 1
ATOM 1405 C CA . GLN A 1 174 ? -20.150 1.428 2.090 1.00 77.56 174 GLN A CA 1
ATOM 1406 C C . GLN A 1 174 ? -21.263 1.303 1.041 1.00 77.56 174 GLN A C 1
ATOM 1408 O O . GLN A 1 174 ? -21.119 0.571 0.058 1.00 77.56 174 GLN A O 1
ATOM 1413 N N . SER A 1 175 ? -22.391 1.986 1.252 1.00 66.56 175 SER A N 1
ATOM 1414 C CA . SER A 1 175 ? -23.395 2.154 0.199 1.00 66.56 175 SER A CA 1
ATOM 1415 C C . SER A 1 175 ? -22.735 2.887 -0.966 1.00 66.56 175 SER A C 1
ATOM 1417 O O . SER A 1 175 ? -22.102 3.917 -0.739 1.00 66.56 175 SER A O 1
ATOM 1419 N N . VAL A 1 176 ? -22.859 2.344 -2.179 1.00 57.50 176 VAL A N 1
ATOM 1420 C CA . VAL A 1 176 ? -22.221 2.835 -3.411 1.00 57.50 176 VAL A CA 1
ATOM 1421 C C . VAL A 1 176 ? -22.235 4.370 -3.464 1.00 57.50 176 VAL A C 1
ATOM 1423 O O . VAL A 1 176 ? -23.297 4.971 -3.625 1.00 57.50 176 VAL A O 1
ATOM 1426 N N . ARG A 1 177 ? -21.066 5.019 -3.345 1.00 51.03 177 ARG A N 1
ATOM 1427 C CA . ARG A 1 177 ? -20.910 6.379 -3.874 1.00 51.03 177 ARG A CA 1
ATOM 1428 C C . ARG A 1 177 ? -20.984 6.230 -5.390 1.00 51.03 177 ARG A C 1
ATOM 1430 O O . ARG A 1 177 ? -20.184 5.501 -5.967 1.00 51.03 177 ARG A O 1
ATOM 1437 N N . LEU A 1 178 ? -21.980 6.854 -6.014 1.00 39.81 178 LEU A N 1
ATOM 1438 C CA . LEU A 1 178 ? -22.124 6.966 -7.468 1.00 39.81 178 LEU A CA 1
ATOM 1439 C C . LEU A 1 178 ? -20.941 7.770 -8.034 1.00 39.81 178 LEU A C 1
ATOM 1441 O O . LEU A 1 178 ? -21.073 8.950 -8.324 1.00 39.81 178 LEU A O 1
ATOM 1445 N N . PHE A 1 179 ? -19.772 7.152 -8.143 1.00 39.62 179 PHE A N 1
ATOM 1446 C CA . PHE A 1 179 ? -18.705 7.604 -9.021 1.00 39.62 179 PHE A CA 1
ATOM 1447 C C . PHE A 1 179 ? -18.293 6.400 -9.852 1.00 39.62 179 PHE A C 1
ATOM 1449 O O . PHE A 1 179 ? -17.884 5.365 -9.331 1.00 39.62 179 PHE A O 1
ATOM 1456 N N . GLU A 1 180 ? -18.566 6.524 -11.145 1.00 37.09 180 GLU A N 1
ATOM 1457 C CA . GLU A 1 180 ? -18.462 5.484 -12.152 1.00 37.09 180 GLU A CA 1
ATOM 1458 C C . GLU A 1 180 ? -17.127 4.747 -12.064 1.00 37.09 180 GLU A C 1
ATOM 1460 O O . GLU A 1 180 ? -16.046 5.330 -12.156 1.00 37.09 180 GLU A O 1
ATOM 1465 N N . ALA A 1 181 ? -17.224 3.431 -11.906 1.00 36.38 181 ALA A N 1
ATOM 1466 C CA . ALA A 1 181 ? -16.114 2.525 -12.086 1.00 36.38 181 ALA A CA 1
ATOM 1467 C C . ALA A 1 181 ? -15.682 2.568 -13.559 1.00 36.38 181 ALA A C 1
ATOM 1469 O O . ALA A 1 181 ? -16.187 1.809 -14.386 1.00 36.38 181 ALA A O 1
ATOM 1470 N N . TYR A 1 182 ? -14.716 3.426 -13.887 1.00 35.81 182 TYR A N 1
ATOM 1471 C CA . TYR A 1 182 ? -13.841 3.195 -15.031 1.00 35.81 182 TYR A CA 1
ATOM 1472 C C . TYR A 1 182 ? -12.945 2.001 -14.692 1.00 35.81 182 TYR A C 1
ATOM 1474 O O . TYR A 1 182 ? -11.789 2.133 -14.300 1.00 35.81 182 TYR A O 1
ATOM 1482 N N . ALA A 1 183 ? -13.516 0.803 -14.796 1.00 35.19 183 ALA A N 1
ATOM 1483 C CA . ALA A 1 183 ? -12.727 -0.401 -14.947 1.00 35.19 183 ALA A CA 1
ATOM 1484 C C . ALA A 1 183 ? -12.038 -0.295 -16.311 1.00 35.19 183 ALA A C 1
ATOM 1486 O O . ALA A 1 183 ? -12.702 -0.351 -17.349 1.00 35.19 183 ALA A O 1
ATOM 1487 N N . MET A 1 184 ? -10.719 -0.083 -16.307 1.00 33.75 184 MET A N 1
ATOM 1488 C CA . MET A 1 184 ? -9.905 -0.291 -17.499 1.00 33.75 184 MET A CA 1
ATOM 1489 C C . MET A 1 184 ? -10.115 -1.737 -17.952 1.00 33.75 184 MET A C 1
ATOM 1491 O O . MET A 1 184 ? -9.849 -2.680 -17.207 1.00 33.75 184 MET A O 1
ATOM 1495 N N . ARG A 1 185 ? -10.709 -1.860 -19.137 1.00 32.81 185 ARG A N 1
ATOM 1496 C CA . ARG A 1 185 ? -10.929 -3.101 -19.869 1.00 32.81 185 ARG A CA 1
ATOM 1497 C C . ARG A 1 185 ? -9.675 -3.482 -20.639 1.00 32.81 185 ARG A C 1
ATOM 1499 O O . ARG A 1 185 ? -8.978 -2.545 -21.087 1.00 32.81 185 ARG A O 1
#

Radius of gyration: 32.36 Å; chains: 1; bounding box: 98×45×80 Å

InterPro domains:
  IPR007074 LicD/FKTN/FKRP, nucleotidyltransferase domain [PF04991] (123-167)

Sequence (185 aa):
MAVSATYCTKLPNYVKLILLLLSFVVMLQMIWFYSKQGFMALIFDTHDQKNAYLVMPDEGPNLSSLPNLASISWPHHSRPNFTRRSVGTGFELTLSKGQHNSLERLLREFERVMISLKLQDQWFLAAGTLVGSLRHHEIIPWDDDVDVCVDLRHRKSIQSALQNLPSEFRTYAQSVRLFEAYAMR

Foldseek 3Di:
DDDDPPDDDDDPPVVVVVVVVVVVVVVVVVVVVVVVVVVVVVVVVVVVLVCQQAQDLQPGHPPVSDPPCVVDDFPDDDAAADDDDFDDDDLVGFDHPVQQVVQVVVVVVLCVLCNVVSNNRFKDWDDQQVVCCVPGNGRRGRDRHTDMDGDPVCVVVSVVSQCPDPPVGDDDDDDDPPDDPPPPD

Organism: Echinococcus multilocularis (NCBI:txid6211)

Secondary structure (DSSP, 8-state):
-------S----HHHHHHHHHHHHHHHHHHHHHHHHHHHHHHHHHHHHHHHTTSEETTTEE-TTTS--GGGS----------SS-----GGG----HHHHHHHHHHHHHHHHHHHHTT-TTSEEE-HHHHHHHHHHSS--TT-----EEE-GGGHHHHHHHHHTS-TT-----------------